Protein AF-A0A660E0W0-F1 (afdb_monomer)

Radius of gyration: 26.37 Å; Cα contacts (8 Å, |Δi|>4): 336; chains: 1; bounding box: 67×47×73 Å

Structure (mmCIF, N/CA/C/O backbone):
data_AF-A0A660E0W0-F1
#
_entry.id   AF-A0A660E0W0-F1
#
loop_
_atom_site.group_PDB
_atom_site.id
_atom_site.type_symbol
_atom_site.label_atom_id
_atom_site.label_alt_id
_atom_site.label_comp_id
_atom_site.label_asym_id
_atom_site.label_entity_id
_atom_site.label_seq_id
_atom_site.pdbx_PDB_ins_code
_atom_site.Cartn_x
_atom_site.Cartn_y
_atom_site.Cartn_z
_atom_site.occupancy
_atom_site.B_iso_or_equiv
_atom_site.auth_seq_id
_atom_site.auth_comp_id
_atom_site.auth_asym_id
_atom_site.auth_atom_id
_atom_site.pdbx_PDB_model_num
ATOM 1 N N . MET A 1 1 ? 13.054 8.373 -37.349 1.00 47.31 1 MET A N 1
ATOM 2 C CA . MET A 1 1 ? 12.464 7.205 -36.655 1.00 47.31 1 MET A CA 1
ATOM 3 C C . MET A 1 1 ? 11.938 7.551 -35.260 1.00 47.31 1 MET A C 1
ATOM 5 O O . MET A 1 1 ? 10.816 7.151 -34.986 1.00 47.31 1 MET A O 1
ATOM 9 N N . SER A 1 2 ? 12.637 8.340 -34.423 1.00 50.94 2 SER A N 1
ATOM 10 C CA . SER A 1 2 ? 12.116 8.746 -33.094 1.00 50.94 2 SER A CA 1
ATOM 11 C C . SER A 1 2 ? 10.832 9.598 -33.148 1.00 50.94 2 SER A C 1
ATOM 13 O O . SER A 1 2 ? 9.966 9.458 -32.293 1.00 50.94 2 SER A O 1
ATOM 15 N N . THR A 1 3 ? 10.629 10.389 -34.206 1.00 50.47 3 THR A N 1
ATOM 16 C CA . THR A 1 3 ? 9.419 11.207 -34.423 1.00 50.47 3 THR A CA 1
ATOM 17 C C . THR A 1 3 ? 8.129 10.399 -34.584 1.00 50.47 3 THR A C 1
ATOM 19 O O . THR A 1 3 ? 7.087 10.816 -34.086 1.00 50.47 3 THR A O 1
ATOM 22 N N . ILE A 1 4 ? 8.181 9.233 -35.234 1.00 55.00 4 ILE A N 1
ATOM 23 C CA . ILE A 1 4 ? 7.002 8.374 -35.446 1.00 55.00 4 ILE A CA 1
ATOM 24 C C . ILE A 1 4 ? 6.563 7.739 -34.120 1.00 55.00 4 ILE A C 1
ATOM 26 O O . ILE A 1 4 ? 5.374 7.603 -33.864 1.00 55.00 4 ILE A O 1
ATOM 30 N N . ILE A 1 5 ? 7.509 7.422 -33.235 1.00 51.12 5 ILE A N 1
ATOM 31 C CA . ILE A 1 5 ? 7.234 6.801 -31.934 1.00 51.12 5 ILE A CA 1
ATOM 32 C C . ILE A 1 5 ? 6.774 7.841 -30.916 1.00 51.12 5 ILE A C 1
ATOM 34 O O . ILE A 1 5 ? 5.815 7.584 -30.198 1.00 51.12 5 ILE A O 1
ATOM 38 N N . SER A 1 6 ? 7.353 9.047 -30.904 1.00 53.25 6 SER A N 1
ATOM 39 C CA . SER A 1 6 ? 6.785 10.162 -30.137 1.00 53.25 6 SER A CA 1
ATOM 40 C C . SER A 1 6 ? 5.345 10.450 -30.565 1.00 53.25 6 SER A C 1
ATOM 42 O O . SER A 1 6 ? 4.505 10.682 -29.706 1.00 53.25 6 SER A O 1
ATOM 44 N N . LEU A 1 7 ? 5.030 10.349 -31.862 1.00 52.88 7 LEU A N 1
ATOM 45 C CA . LEU A 1 7 ? 3.663 10.462 -32.380 1.00 52.88 7 LEU A CA 1
ATOM 46 C C . LEU A 1 7 ? 2.762 9.290 -31.971 1.00 52.88 7 LEU A C 1
ATOM 48 O O . LEU A 1 7 ? 1.602 9.526 -31.654 1.00 52.88 7 LEU A O 1
ATOM 52 N N . VAL A 1 8 ? 3.265 8.053 -31.925 1.00 59.41 8 VAL A N 1
ATOM 53 C CA . VAL A 1 8 ? 2.498 6.878 -31.469 1.00 59.41 8 VAL A CA 1
ATOM 54 C C . VAL A 1 8 ? 2.259 6.922 -29.958 1.00 59.41 8 VAL A C 1
ATOM 56 O O . VAL A 1 8 ? 1.122 6.771 -29.525 1.00 59.41 8 VAL A O 1
ATOM 59 N N . CYS A 1 9 ? 3.276 7.217 -29.146 1.00 56.44 9 CYS A N 1
ATOM 60 C CA . CYS A 1 9 ? 3.131 7.423 -27.704 1.00 56.44 9 CYS A CA 1
ATOM 61 C C . CYS A 1 9 ? 2.221 8.619 -27.394 1.00 56.44 9 CYS A C 1
ATOM 63 O O . CYS A 1 9 ? 1.421 8.546 -26.468 1.00 56.44 9 CYS A O 1
ATOM 65 N N . PHE A 1 10 ? 2.275 9.691 -28.190 1.00 61.25 10 PHE A N 1
ATOM 66 C CA . PHE A 1 10 ? 1.370 10.835 -28.070 1.00 61.25 10 PHE A CA 1
ATOM 67 C C . PHE A 1 10 ? -0.064 10.491 -28.495 1.00 61.25 10 PHE A C 1
ATOM 69 O O . PHE A 1 10 ? -1.008 10.840 -27.793 1.00 61.25 10 PHE A O 1
ATOM 76 N N . ALA A 1 11 ? -0.253 9.745 -29.585 1.00 58.91 11 ALA A N 1
ATOM 77 C CA . ALA A 1 11 ? -1.562 9.261 -30.019 1.00 58.91 11 ALA A CA 1
ATOM 78 C C . ALA A 1 11 ? -2.177 8.280 -29.008 1.00 58.91 11 ALA A C 1
ATOM 80 O O . ALA A 1 11 ? -3.386 8.291 -28.798 1.00 58.91 11 ALA A O 1
ATOM 81 N N . LEU A 1 12 ? -1.356 7.476 -28.333 1.00 58.69 12 LEU A N 1
ATOM 82 C CA . LEU A 1 12 ? -1.780 6.562 -27.273 1.00 58.69 12 LEU A CA 1
ATOM 83 C C . LEU A 1 12 ? -2.014 7.269 -25.944 1.00 58.69 12 LEU A C 1
ATOM 85 O O . LEU A 1 12 ? -2.954 6.916 -25.242 1.00 58.69 12 LEU A O 1
ATOM 89 N N . PHE A 1 13 ? -1.237 8.302 -25.625 1.00 64.38 13 PHE A N 1
ATOM 90 C CA . PHE A 1 13 ? -1.541 9.221 -24.536 1.00 64.38 13 PHE A CA 1
ATOM 91 C C . PHE A 1 13 ? -2.892 9.902 -24.782 1.00 64.38 13 PHE A C 1
ATOM 93 O O . PHE A 1 13 ? -3.733 9.915 -23.891 1.00 64.38 13 PHE A O 1
ATOM 100 N N . ILE A 1 14 ? -3.161 10.363 -26.009 1.00 62.78 14 ILE A N 1
ATOM 101 C CA . ILE A 1 14 ? -4.472 10.882 -26.425 1.00 62.78 14 ILE A CA 1
ATOM 102 C C . ILE A 1 14 ? -5.545 9.791 -26.379 1.00 62.78 14 ILE A C 1
ATOM 104 O O . ILE A 1 14 ? -6.664 10.080 -25.977 1.00 62.78 14 ILE A O 1
ATOM 108 N N . GLY A 1 15 ? -5.237 8.547 -26.746 1.00 61.06 15 GLY A N 1
ATOM 109 C CA . GLY A 1 15 ? -6.169 7.419 -26.677 1.00 61.06 15 GLY A CA 1
ATOM 110 C C . GLY A 1 15 ? -6.532 7.048 -25.240 1.00 61.06 15 GLY A C 1
ATOM 111 O O . GLY A 1 15 ? -7.702 6.838 -24.928 1.00 61.06 15 GLY A O 1
ATOM 112 N N . LEU A 1 16 ? -5.556 7.055 -24.334 1.00 61.59 16 LEU A N 1
ATOM 113 C CA . LEU A 1 16 ? -5.748 6.817 -22.909 1.00 61.59 16 LEU A CA 1
ATOM 114 C C . LEU A 1 16 ? -6.482 7.965 -22.236 1.00 61.59 16 LEU A C 1
ATOM 116 O O . LEU A 1 16 ? -7.466 7.740 -21.532 1.00 61.59 16 LEU A O 1
ATOM 120 N N . PHE A 1 17 ? -6.069 9.195 -22.519 1.00 62.53 17 PHE A N 1
ATOM 121 C CA . PHE A 1 17 ? -6.757 10.401 -22.087 1.00 62.53 17 PHE A CA 1
ATOM 122 C C . PHE A 1 17 ? -8.189 10.442 -22.637 1.00 62.53 17 PHE A C 1
ATOM 124 O O . PHE A 1 17 ? -9.134 10.687 -21.897 1.00 62.53 17 PHE A O 1
ATOM 131 N N . GLY A 1 18 ? -8.373 10.089 -23.907 1.00 60.19 18 GLY A N 1
ATOM 132 C CA . GLY A 1 18 ? -9.658 9.956 -24.584 1.00 60.19 18 GLY A CA 1
ATOM 133 C C . GLY A 1 18 ? -10.532 8.864 -23.975 1.00 60.19 18 GLY A C 1
ATOM 134 O O . GLY A 1 18 ? -11.728 9.074 -23.816 1.00 60.19 18 GLY A O 1
ATOM 135 N N . SER A 1 19 ? -9.952 7.741 -23.545 1.00 59.31 19 SER A N 1
ATOM 136 C CA . SER A 1 19 ? -10.671 6.680 -22.832 1.00 59.31 19 SER A CA 1
ATOM 137 C C . SER A 1 19 ? -11.113 7.125 -21.433 1.00 59.31 19 SER A C 1
ATOM 139 O O . SER A 1 19 ? -12.253 6.887 -21.046 1.00 59.31 19 SER A O 1
ATOM 141 N N . GLN A 1 20 ? -10.268 7.861 -20.702 1.00 62.16 20 GLN A N 1
ATOM 142 C CA . GLN A 1 20 ? -10.607 8.453 -19.402 1.00 62.16 20 GLN A CA 1
ATOM 143 C C . GLN A 1 20 ? -11.700 9.527 -19.551 1.00 62.16 20 GLN A C 1
ATOM 145 O O . GLN A 1 20 ? -12.639 9.575 -18.757 1.00 62.16 20 GLN A O 1
ATOM 150 N N . LEU A 1 21 ? -11.640 10.339 -20.611 1.00 59.12 21 LEU A N 1
ATOM 151 C CA . LEU A 1 21 ? -12.681 11.309 -20.965 1.00 59.12 21 LEU A CA 1
ATOM 152 C C . LEU A 1 21 ? -13.986 10.635 -21.402 1.00 59.12 21 LEU A C 1
ATOM 154 O O . LEU A 1 21 ? -15.065 11.075 -21.015 1.00 59.12 21 LEU A O 1
ATOM 158 N N . PHE A 1 22 ? -13.905 9.539 -22.152 1.00 62.12 22 PHE A N 1
ATOM 159 C CA . PHE A 1 22 ? -15.058 8.726 -22.525 1.00 62.12 22 PHE A CA 1
ATOM 160 C C . PHE A 1 22 ? -15.723 8.088 -21.296 1.00 62.12 22 PHE A C 1
ATOM 162 O O . PHE A 1 22 ? -16.948 8.009 -21.222 1.00 62.12 22 PHE A O 1
ATOM 169 N N . LEU A 1 23 ? -14.941 7.692 -20.288 1.00 59.94 23 LEU A N 1
ATOM 170 C CA . LEU A 1 23 ? -15.446 7.162 -19.017 1.00 59.94 23 LEU A CA 1
ATOM 171 C C . LEU A 1 23 ? -16.152 8.219 -18.169 1.00 59.94 23 LEU A C 1
ATOM 173 O O . LEU A 1 23 ? -17.233 7.950 -17.642 1.00 59.94 23 LEU A O 1
ATOM 177 N N . LEU A 1 24 ? -15.581 9.425 -18.097 1.00 60.06 24 LEU A N 1
ATOM 178 C CA . LEU A 1 24 ? -16.242 10.613 -17.544 1.00 60.06 24 LEU A CA 1
ATOM 179 C C . LEU A 1 24 ? -17.585 10.8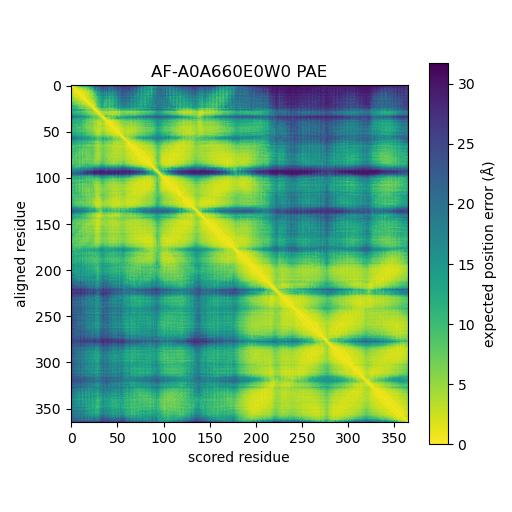95 -18.227 1.00 60.06 24 LEU A C 1
ATOM 181 O O . LEU A 1 24 ? -18.461 11.490 -17.612 1.00 60.06 24 LEU A O 1
ATOM 185 N N . TRP A 1 25 ? -17.753 10.456 -19.473 1.00 61.16 25 TRP A N 1
ATOM 186 C CA . TRP A 1 25 ? -18.949 10.703 -20.265 1.00 61.16 25 TRP A CA 1
ATOM 187 C C . TRP A 1 25 ? -20.004 9.595 -20.146 1.00 61.16 25 TRP A C 1
ATOM 189 O O . TRP A 1 25 ? -21.193 9.887 -20.051 1.00 61.16 25 TRP A O 1
ATOM 199 N N . ARG A 1 26 ? -19.592 8.320 -20.116 1.00 68.50 26 ARG A N 1
ATOM 200 C CA . ARG A 1 26 ? -20.512 7.167 -20.115 1.00 68.50 26 ARG A CA 1
ATOM 201 C C . ARG A 1 26 ? -20.962 6.733 -18.717 1.00 68.50 26 ARG A C 1
ATOM 203 O O . ARG A 1 26 ? -22.082 6.249 -18.569 1.00 68.50 26 ARG A O 1
ATOM 210 N N . HIS A 1 27 ? -20.116 6.907 -17.698 1.00 69.12 27 HIS A N 1
ATOM 211 C CA . HIS A 1 27 ? -20.429 6.555 -16.304 1.00 69.12 27 HIS A CA 1
ATOM 212 C C . HIS A 1 27 ? -20.029 7.656 -15.310 1.00 69.12 27 HIS A C 1
ATOM 214 O O . HIS A 1 27 ? -19.235 7.413 -14.408 1.00 69.12 27 HIS A O 1
ATOM 220 N N . PRO A 1 28 ? -20.556 8.875 -15.443 1.00 74.62 28 PRO A N 1
ATOM 221 C CA . PRO A 1 28 ? -20.152 9.988 -14.600 1.00 74.62 28 PRO A CA 1
ATOM 222 C C . PRO A 1 28 ? -20.628 9.837 -13.159 1.00 74.62 28 PRO A C 1
ATOM 224 O O . PRO A 1 28 ? -21.786 9.516 -12.905 1.00 74.62 28 PRO A O 1
ATOM 227 N N . TYR A 1 29 ? -19.758 10.177 -12.208 1.00 81.38 29 TYR A N 1
ATOM 228 C CA . TYR A 1 29 ? -20.154 10.313 -10.803 1.00 81.38 29 TYR A CA 1
ATOM 229 C C . TYR A 1 29 ? -20.749 11.693 -10.466 1.00 81.38 29 TYR A C 1
ATOM 231 O O . TYR A 1 29 ? -21.416 11.835 -9.443 1.00 81.38 29 TYR A O 1
ATOM 239 N N . LEU A 1 30 ? -20.537 12.693 -11.333 1.00 84.00 30 LEU A N 1
ATOM 240 C CA . LEU A 1 30 ? -21.195 14.004 -11.309 1.00 84.00 30 LEU A CA 1
ATOM 241 C C . LEU A 1 30 ? -21.769 14.272 -12.694 1.00 84.00 30 LEU A C 1
ATOM 243 O O . LEU A 1 30 ? -20.989 14.362 -13.639 1.00 84.00 30 LEU A O 1
ATOM 247 N N . ALA A 1 31 ? -23.087 14.420 -12.807 1.00 82.69 31 ALA A N 1
ATOM 248 C CA . ALA A 1 31 ? -23.780 14.665 -14.068 1.00 82.69 31 ALA A CA 1
ATOM 249 C C . ALA A 1 31 ? -24.427 16.060 -14.114 1.00 82.69 31 ALA A C 1
ATOM 251 O O . ALA A 1 31 ? -24.958 16.513 -13.097 1.00 82.69 31 ALA A O 1
ATOM 252 N N . PRO A 1 32 ? -24.416 16.763 -15.262 1.00 82.19 32 PRO A N 1
ATOM 253 C CA . PRO A 1 32 ? -25.216 17.968 -15.444 1.00 82.19 32 PRO A CA 1
ATOM 254 C C . PRO A 1 32 ? -26.702 17.641 -15.289 1.00 82.19 32 PRO A C 1
ATOM 256 O O . PRO A 1 32 ? -27.150 16.581 -15.715 1.00 82.19 32 PRO A O 1
ATOM 259 N N . LYS A 1 33 ? -27.485 18.581 -14.751 1.00 80.81 33 LYS A N 1
ATOM 260 C CA . LYS A 1 33 ? -28.953 18.442 -14.665 1.00 80.81 33 LYS A CA 1
ATOM 261 C C . LYS A 1 33 ? -29.677 18.602 -16.011 1.00 80.81 33 LYS A C 1
ATOM 263 O O . LYS A 1 33 ? -30.887 18.422 -16.067 1.00 80.81 33 LYS A O 1
ATOM 268 N N . ASN A 1 34 ? -28.962 18.958 -17.078 1.00 76.75 34 ASN A N 1
ATOM 269 C CA . ASN A 1 34 ? -29.543 19.160 -18.405 1.00 76.75 34 ASN A CA 1
ATOM 270 C C . ASN A 1 34 ? -29.972 17.815 -19.016 1.00 76.75 34 ASN A C 1
ATOM 272 O O . ASN A 1 34 ? -29.192 16.868 -19.006 1.00 76.75 34 ASN A O 1
ATOM 276 N N . GLU A 1 35 ? -31.163 17.753 -19.623 1.00 62.50 35 GLU A N 1
ATOM 277 C CA . GLU A 1 35 ? -31.696 16.530 -20.259 1.00 62.50 35 GLU A CA 1
ATOM 278 C C . GLU A 1 35 ? -30.845 16.028 -21.442 1.00 62.50 35 GLU A C 1
ATOM 280 O O . GLU A 1 35 ? -30.827 14.834 -21.737 1.00 62.50 35 GLU A O 1
ATOM 285 N N . LYS A 1 36 ? -30.108 16.924 -22.116 1.00 75.19 36 LYS A N 1
ATOM 286 C CA . LYS A 1 36 ? -29.147 16.598 -23.186 1.00 75.19 36 LYS A CA 1
ATOM 287 C C . LYS A 1 36 ? -27.834 17.356 -22.971 1.00 75.19 36 LYS A C 1
ATOM 289 O O . LYS A 1 36 ? -27.648 18.430 -23.541 1.00 75.19 36 LYS A O 1
ATOM 294 N N . PRO A 1 37 ? -26.930 16.840 -22.127 1.00 73.56 37 PRO A N 1
ATOM 295 C CA . PRO A 1 37 ? -25.708 17.549 -21.784 1.00 73.56 37 PRO A CA 1
ATOM 296 C C . PRO A 1 37 ? -24.685 17.496 -22.927 1.00 73.56 37 PRO A C 1
ATOM 298 O O . PRO A 1 37 ? -24.309 16.420 -23.397 1.00 73.56 37 PRO A O 1
ATOM 301 N N . SER A 1 38 ? -24.198 18.662 -23.351 1.00 78.56 38 SER A N 1
ATOM 302 C CA . SER A 1 38 ? -23.098 18.780 -24.312 1.00 78.56 38 SER A CA 1
ATOM 303 C C . SER A 1 38 ? -21.746 18.483 -23.647 1.00 78.56 38 SER A C 1
ATOM 305 O O . SER A 1 38 ? -21.608 18.588 -22.428 1.00 78.56 38 SER A O 1
ATOM 307 N N . LEU A 1 39 ? -20.704 18.157 -24.426 1.00 72.00 39 LEU A N 1
ATOM 308 C CA . LEU A 1 39 ? -19.337 17.967 -23.899 1.00 72.00 39 LEU A CA 1
ATOM 309 C C . LEU A 1 39 ? -18.862 19.167 -23.064 1.00 72.00 39 LEU A C 1
ATOM 311 O O . LEU A 1 39 ? -18.216 18.992 -22.034 1.00 72.00 39 LEU A O 1
ATOM 315 N N . LYS A 1 40 ? -19.220 20.386 -23.476 1.00 78.94 40 LYS A N 1
ATOM 316 C CA . LYS A 1 40 ? -18.892 21.610 -22.742 1.00 78.94 40 LYS A CA 1
ATOM 317 C C . LYS A 1 40 ? -19.536 21.627 -21.355 1.00 78.94 40 LYS A C 1
ATOM 319 O O . LYS A 1 40 ? -18.862 21.996 -20.398 1.00 78.94 40 LYS A O 1
ATOM 324 N N . ASP A 1 41 ? -20.783 21.175 -21.236 1.00 77.88 41 ASP A N 1
ATOM 325 C CA . ASP A 1 41 ? -21.499 21.118 -19.957 1.00 77.88 41 ASP A CA 1
ATOM 326 C C . ASP A 1 41 ? -20.839 20.125 -18.996 1.00 77.88 41 ASP A C 1
ATOM 328 O O . ASP A 1 41 ? -20.679 20.421 -17.816 1.00 77.88 41 ASP A O 1
ATOM 332 N N . TRP A 1 42 ? -20.370 18.981 -19.504 1.00 75.19 42 TRP A N 1
ATOM 333 C CA . TRP A 1 42 ? -19.606 18.003 -18.721 1.00 75.19 42 TRP A CA 1
ATOM 334 C C . TRP A 1 42 ? -18.313 18.592 -18.160 1.00 75.19 42 TRP A C 1
ATOM 336 O O . TRP A 1 42 ? -18.053 18.508 -16.958 1.00 75.19 42 TRP A O 1
ATOM 346 N N . TRP A 1 43 ? -17.521 19.236 -19.019 1.00 75.50 43 TRP A N 1
ATOM 347 C CA . TRP A 1 43 ? -16.285 19.902 -18.612 1.00 75.50 43 TRP A CA 1
ATOM 348 C C . TRP A 1 43 ? -16.540 21.025 -17.612 1.00 75.50 43 TRP A C 1
ATOM 350 O O . TRP A 1 43 ? -15.831 21.137 -16.612 1.00 75.50 43 TRP A O 1
ATOM 360 N N . GLN A 1 44 ? -17.568 21.837 -17.854 1.00 82.00 44 GLN A N 1
ATOM 361 C CA . GLN A 1 44 ? -17.945 22.913 -16.953 1.00 82.00 44 GLN A CA 1
ATOM 362 C C . GLN A 1 44 ? -18.397 22.365 -15.605 1.00 82.00 44 GLN A C 1
ATOM 364 O O . GLN A 1 44 ? -17.912 22.856 -14.594 1.00 82.00 44 GLN A O 1
ATOM 369 N N . VAL A 1 45 ? -19.250 21.344 -15.549 1.00 83.19 45 VAL A N 1
ATOM 370 C CA . VAL A 1 45 ? -19.694 20.750 -14.279 1.00 83.19 45 VAL A CA 1
ATOM 371 C C . VAL A 1 45 ? -18.509 20.228 -13.475 1.00 83.19 45 VAL A C 1
ATOM 373 O O . VAL A 1 45 ? -18.372 20.576 -12.305 1.00 83.19 45 VAL A O 1
ATOM 376 N N . GLN A 1 46 ? -17.604 19.475 -14.103 1.00 79.44 46 GLN A N 1
ATOM 377 C CA . GLN A 1 46 ? -16.408 18.957 -13.435 1.00 79.44 46 GLN A CA 1
ATOM 378 C C . GLN A 1 46 ? -15.489 20.085 -12.950 1.00 79.44 46 GLN A C 1
ATOM 380 O O . GLN A 1 46 ? -14.979 20.045 -11.831 1.00 79.44 46 GLN A O 1
ATOM 385 N N . HIS A 1 47 ? -15.305 21.127 -13.762 1.00 82.44 47 HIS A N 1
ATOM 386 C CA . HIS A 1 47 ? -14.484 22.278 -13.406 1.00 82.44 47 HIS A CA 1
ATOM 387 C C . HIS A 1 47 ? -15.088 23.107 -12.266 1.00 82.44 47 HIS A C 1
ATOM 389 O O . HIS A 1 47 ? -14.375 23.442 -11.323 1.00 82.44 47 HIS A O 1
ATOM 395 N N . HIS A 1 48 ? -16.389 23.402 -12.317 1.00 83.62 48 HIS A N 1
ATOM 396 C CA . HIS A 1 48 ? -17.096 24.156 -11.281 1.00 83.62 48 HIS A CA 1
ATOM 397 C C . HIS A 1 48 ? -17.163 23.370 -9.973 1.00 83.62 48 HIS A C 1
ATOM 399 O O . HIS A 1 48 ? -16.866 23.928 -8.921 1.00 83.62 48 HIS A O 1
ATOM 405 N N . ALA A 1 49 ? -17.483 22.073 -10.031 1.00 82.12 49 ALA A N 1
ATOM 406 C CA . ALA A 1 49 ? -17.472 21.201 -8.862 1.00 82.12 49 ALA A CA 1
ATOM 407 C C . ALA A 1 49 ? -16.065 21.127 -8.253 1.00 82.12 49 ALA A C 1
ATOM 409 O O . ALA A 1 49 ? -15.886 21.260 -7.047 1.00 82.12 49 ALA A O 1
ATOM 410 N N . ARG A 1 50 ? -15.023 20.997 -9.076 1.00 82.81 50 ARG A N 1
ATOM 411 C CA . ARG A 1 50 ? -13.646 21.041 -8.582 1.00 82.81 50 ARG A CA 1
ATOM 412 C C . ARG A 1 50 ? -13.308 22.384 -7.938 1.00 82.81 50 ARG A C 1
ATOM 414 O O . ARG A 1 50 ? -12.768 22.394 -6.839 1.00 82.81 50 ARG A O 1
ATOM 421 N N . LEU A 1 51 ? -13.602 23.498 -8.606 1.00 83.06 51 LEU A N 1
ATOM 422 C CA . LEU A 1 51 ? -13.310 24.830 -8.082 1.00 83.06 51 LEU A CA 1
ATOM 423 C C . LEU A 1 51 ? -13.997 25.041 -6.738 1.00 83.06 51 LEU A C 1
ATOM 425 O O . LEU A 1 51 ? -13.301 25.354 -5.782 1.00 83.06 51 LEU A O 1
ATOM 429 N N . ALA A 1 52 ? -15.301 24.767 -6.650 1.00 82.62 52 ALA A N 1
ATOM 430 C CA . ALA A 1 52 ? -16.073 24.879 -5.416 1.00 82.62 52 ALA A CA 1
ATOM 431 C C . ALA A 1 52 ? -15.470 24.043 -4.272 1.00 82.62 52 ALA A C 1
ATOM 433 O O . ALA A 1 52 ? -15.279 24.557 -3.176 1.00 82.62 52 ALA A O 1
ATOM 434 N N . LEU A 1 53 ? -15.076 22.796 -4.551 1.00 81.00 53 LEU A N 1
ATOM 435 C CA . LEU A 1 53 ? -14.379 21.921 -3.601 1.00 81.00 53 LEU A CA 1
ATOM 436 C C . LEU A 1 53 ? -13.040 22.492 -3.114 1.00 81.00 53 LEU A C 1
ATOM 438 O O . LEU A 1 53 ? -12.687 22.373 -1.945 1.00 81.00 53 LEU A O 1
ATOM 442 N N . THR A 1 54 ? -12.249 23.049 -4.033 1.00 78.12 54 THR A N 1
ATOM 443 C CA . THR A 1 54 ? -10.879 23.504 -3.742 1.00 78.12 54 THR A CA 1
ATOM 444 C C . THR A 1 54 ? -10.810 24.898 -3.116 1.00 78.12 54 THR A C 1
ATOM 446 O O . THR A 1 54 ? -9.813 25.214 -2.463 1.00 78.12 54 THR A O 1
ATOM 449 N N . THR A 1 55 ? -11.843 25.725 -3.298 1.00 77.81 55 THR A N 1
ATOM 450 C CA . THR A 1 55 ? -11.938 27.081 -2.731 1.00 77.81 55 THR A CA 1
ATOM 451 C C . THR A 1 55 ? -12.722 27.134 -1.424 1.00 77.81 55 THR A C 1
ATOM 453 O O . THR A 1 55 ? -12.574 28.102 -0.673 1.00 77.81 55 THR A O 1
ATOM 456 N N . ASP A 1 56 ? -13.507 26.102 -1.111 1.00 76.38 56 ASP A N 1
ATOM 457 C CA . ASP A 1 56 ? -14.205 25.996 0.163 1.00 76.38 56 ASP A CA 1
ATOM 458 C C . ASP A 1 56 ? -13.211 25.895 1.338 1.00 76.38 56 ASP A C 1
ATOM 460 O O . ASP A 1 56 ? -12.347 25.015 1.419 1.00 76.38 56 ASP A O 1
ATOM 464 N N . LYS A 1 57 ? -13.346 26.830 2.287 1.00 67.25 57 LYS A N 1
ATOM 465 C CA . LYS A 1 57 ? -12.522 26.899 3.500 1.00 67.25 57 LYS A CA 1
ATOM 466 C C . LYS A 1 57 ? -12.757 25.702 4.422 1.00 67.25 57 LYS A C 1
ATOM 468 O O . LYS A 1 57 ? -11.820 25.310 5.117 1.00 67.25 57 LYS A O 1
ATOM 473 N N . GLN A 1 58 ? -13.957 25.116 4.419 1.00 66.75 58 GLN A N 1
ATOM 474 C CA . GLN A 1 58 ? -14.279 23.923 5.211 1.00 66.75 58 GLN A CA 1
ATOM 475 C C . GLN A 1 58 ? -13.606 22.667 4.632 1.00 66.75 58 GLN A C 1
ATOM 477 O O . GLN A 1 58 ? -13.212 21.768 5.373 1.00 66.75 58 GLN A O 1
ATOM 482 N N . ALA A 1 59 ? -13.353 22.655 3.322 1.00 66.81 59 ALA A N 1
ATOM 483 C CA . ALA A 1 59 ? -12.742 21.557 2.581 1.00 66.81 59 ALA A CA 1
ATOM 484 C C . ALA A 1 59 ? -11.246 21.753 2.260 1.00 66.81 59 ALA A C 1
ATOM 486 O O . ALA A 1 59 ? -10.704 21.070 1.391 1.00 66.81 59 ALA A O 1
ATOM 487 N N . ARG A 1 60 ? -10.520 22.629 2.972 1.00 72.12 60 ARG A N 1
ATOM 488 C CA . ARG A 1 60 ? -9.111 22.974 2.666 1.00 72.12 60 ARG A CA 1
ATOM 489 C C . ARG A 1 60 ? -8.175 21.760 2.513 1.00 72.12 60 ARG A C 1
ATOM 491 O O . ARG A 1 60 ? -7.257 21.791 1.694 1.00 72.12 60 ARG A O 1
ATOM 498 N N . ARG A 1 61 ? -8.423 20.668 3.251 1.00 75.25 61 ARG A N 1
ATOM 499 C CA . ARG A 1 61 ? -7.689 19.391 3.122 1.00 75.25 61 ARG A CA 1
ATOM 500 C C . ARG A 1 61 ? -7.838 18.761 1.728 1.00 75.25 61 ARG A C 1
ATOM 502 O O . ARG A 1 61 ? -6.882 18.176 1.224 1.00 75.25 61 ARG A O 1
ATOM 509 N N . LEU A 1 62 ? -9.008 18.890 1.103 1.00 77.62 62 LEU A N 1
ATOM 510 C CA . LEU A 1 62 ? -9.302 18.343 -0.224 1.00 77.62 62 LEU A CA 1
ATOM 511 C C . LEU A 1 62 ? -8.525 19.062 -1.326 1.00 77.62 62 LEU A C 1
ATOM 513 O O . LEU A 1 62 ? -8.097 18.408 -2.272 1.00 77.62 62 LEU A O 1
ATOM 517 N N . ASN A 1 63 ? -8.256 20.363 -1.178 1.00 80.06 63 ASN A N 1
ATOM 518 C CA . ASN A 1 63 ? -7.377 21.086 -2.100 1.00 80.06 63 ASN A CA 1
ATOM 519 C C . ASN A 1 63 ? -5.941 20.530 -2.065 1.00 80.06 63 ASN A C 1
ATOM 521 O O . ASN A 1 63 ? -5.365 20.230 -3.105 1.00 80.06 63 ASN A O 1
ATOM 525 N N . GLY A 1 64 ? -5.392 20.291 -0.868 1.00 76.50 64 GLY A N 1
ATOM 526 C CA . GLY A 1 64 ? -4.073 19.662 -0.728 1.00 76.50 64 GLY A CA 1
ATOM 527 C C . GLY A 1 64 ? -4.003 18.280 -1.390 1.00 76.50 64 GLY A C 1
ATOM 528 O O . GLY A 1 64 ? -3.059 17.992 -2.121 1.00 76.50 64 GLY A O 1
ATOM 529 N N . LEU A 1 65 ? -5.035 17.450 -1.201 1.00 80.38 65 LEU A N 1
ATOM 530 C CA . LEU A 1 65 ? -5.135 16.136 -1.850 1.00 80.38 65 LEU A CA 1
ATOM 531 C C . LEU A 1 65 ? -5.290 16.240 -3.371 1.00 80.38 65 LEU A C 1
ATOM 533 O O . LEU A 1 65 ? -4.705 15.435 -4.094 1.00 80.38 65 LEU A O 1
ATOM 537 N N . PHE A 1 66 ? -6.040 17.228 -3.865 1.00 81.88 66 PHE A N 1
ATOM 538 C CA . PHE A 1 66 ? -6.164 17.491 -5.295 1.00 81.88 66 PHE A CA 1
ATOM 539 C C . PHE A 1 66 ? -4.809 17.821 -5.911 1.00 81.88 66 PHE A C 1
ATOM 541 O O . PHE A 1 66 ? -4.388 17.150 -6.852 1.00 81.88 66 PHE A O 1
ATOM 548 N N . VAL A 1 67 ? -4.115 18.817 -5.355 1.00 82.50 67 VAL A N 1
ATOM 549 C CA . VAL A 1 67 ? -2.804 19.260 -5.841 1.00 82.50 67 VAL A CA 1
ATOM 550 C C . VAL A 1 67 ? -1.818 18.100 -5.809 1.00 82.50 67 VAL A C 1
ATOM 552 O O . VAL A 1 67 ? -1.200 17.816 -6.825 1.00 82.50 67 VAL A O 1
ATOM 555 N N . LEU A 1 68 ? -1.748 17.357 -4.700 1.00 81.62 68 LEU A N 1
ATOM 556 C CA . LEU A 1 68 ? -0.898 16.172 -4.590 1.00 81.62 68 LEU A CA 1
ATOM 557 C C . LEU A 1 68 ? -1.214 15.133 -5.678 1.00 81.62 68 LEU A C 1
ATOM 559 O O . LEU A 1 68 ? -0.304 14.608 -6.315 1.00 81.62 68 LEU A O 1
ATOM 563 N N . SER A 1 69 ? -2.498 14.871 -5.930 1.00 82.94 69 SER A N 1
ATOM 564 C CA . SER A 1 69 ? -2.919 13.910 -6.950 1.00 82.94 69 SER A CA 1
ATOM 565 C C . SER A 1 69 ? -2.569 14.347 -8.378 1.00 82.94 69 SER A C 1
ATOM 567 O O . SER A 1 69 ? -2.193 13.513 -9.198 1.00 82.94 69 SER A O 1
ATOM 569 N N . GLN A 1 70 ? -2.645 15.650 -8.671 1.00 82.88 70 GLN A N 1
ATOM 570 C CA . GLN A 1 70 ? -2.258 16.220 -9.964 1.00 82.88 70 GLN A CA 1
ATOM 571 C C . GLN A 1 70 ? -0.744 16.238 -10.145 1.00 82.88 70 GLN A C 1
ATOM 573 O O . GLN A 1 70 ? -0.254 15.865 -11.205 1.00 82.88 70 GLN A O 1
ATOM 578 N N . THR A 1 71 ? -0.000 16.635 -9.112 1.00 81.94 71 THR A N 1
ATOM 579 C CA . THR A 1 71 ? 1.463 16.601 -9.125 1.00 81.94 71 THR A CA 1
ATOM 580 C C . THR A 1 71 ? 1.955 15.178 -9.351 1.00 81.94 71 THR A C 1
ATOM 582 O O . THR A 1 71 ? 2.813 14.972 -10.200 1.00 81.94 71 THR A O 1
ATOM 585 N N . GLY A 1 72 ? 1.365 14.189 -8.667 1.00 80.75 72 GLY A N 1
ATOM 586 C CA . GLY A 1 72 ? 1.654 12.773 -8.899 1.00 80.75 72 GLY A CA 1
ATOM 587 C C . GLY A 1 72 ? 1.443 12.374 -10.360 1.00 80.75 72 GLY A C 1
ATOM 588 O O . GLY A 1 72 ? 2.359 11.846 -10.978 1.00 80.75 72 GLY A O 1
ATOM 589 N N . LEU A 1 73 ? 0.292 12.720 -10.946 1.00 80.62 73 LEU A N 1
ATOM 590 C CA . LEU A 1 73 ? -0.002 12.437 -12.353 1.00 80.62 73 LEU A CA 1
ATOM 591 C C . LEU A 1 73 ? 1.035 13.056 -13.310 1.00 80.62 73 LEU A C 1
ATOM 593 O O . LEU A 1 73 ? 1.575 12.360 -14.164 1.00 80.62 73 LEU A O 1
ATOM 597 N N . TRP A 1 74 ? 1.347 14.347 -13.160 1.00 79.69 74 TRP A N 1
ATOM 598 C CA . TRP A 1 74 ? 2.303 15.041 -14.034 1.00 79.69 74 TRP A CA 1
ATOM 599 C C . TRP A 1 74 ? 3.738 14.538 -13.879 1.00 79.69 74 TRP A C 1
ATOM 601 O O . TRP A 1 74 ? 4.453 14.409 -14.876 1.00 79.69 74 TRP A O 1
ATOM 611 N N . LEU A 1 75 ? 4.155 14.212 -12.654 1.00 81.12 75 LEU A N 1
ATOM 612 C CA . LEU A 1 75 ? 5.439 13.559 -12.412 1.00 81.12 75 LEU A CA 1
ATOM 613 C C . LEU A 1 75 ? 5.472 12.168 -13.053 1.00 81.12 75 LEU A C 1
ATOM 615 O O . LEU A 1 75 ? 6.473 11.822 -13.673 1.00 81.12 75 LEU A O 1
ATOM 619 N N . GLY A 1 76 ? 4.369 11.415 -12.981 1.00 82.38 76 GLY A N 1
ATOM 620 C CA . GLY A 1 76 ? 4.222 10.124 -13.651 1.00 82.38 76 GLY A CA 1
ATOM 621 C C . GLY A 1 76 ? 4.411 10.232 -15.164 1.00 82.38 76 GLY A C 1
ATOM 622 O O . GLY A 1 76 ? 5.271 9.558 -15.727 1.00 82.38 76 GLY A O 1
ATOM 623 N N . ILE A 1 77 ? 3.698 11.161 -15.810 1.00 81.38 77 ILE A N 1
ATOM 624 C CA . ILE A 1 77 ? 3.835 11.450 -17.249 1.00 81.38 77 ILE A CA 1
ATOM 625 C C . ILE A 1 77 ? 5.280 11.819 -17.602 1.00 81.38 77 ILE A C 1
ATOM 627 O O . ILE A 1 77 ? 5.846 11.280 -18.550 1.00 81.38 77 ILE A O 1
ATOM 631 N N . THR A 1 78 ? 5.893 12.719 -16.833 1.00 78.19 78 THR A N 1
ATOM 632 C CA . THR A 1 78 ? 7.273 13.168 -17.074 1.00 78.19 78 THR A CA 1
ATOM 633 C C . THR A 1 78 ? 8.265 12.009 -16.957 1.00 78.19 78 THR A C 1
ATOM 635 O O . THR A 1 78 ? 9.162 11.873 -17.788 1.00 78.19 78 THR A O 1
ATOM 638 N N . SER A 1 79 ? 8.076 11.140 -15.962 1.00 84.12 79 SER A N 1
ATOM 639 C CA . SER A 1 79 ? 8.909 9.958 -15.733 1.00 84.12 79 SER A CA 1
ATOM 640 C C . SER A 1 79 ? 8.788 8.940 -16.871 1.00 84.12 79 SER A C 1
ATOM 642 O O . SER A 1 79 ? 9.803 8.441 -17.356 1.00 84.12 79 SER A O 1
ATOM 644 N N . LEU A 1 80 ? 7.570 8.717 -17.380 1.00 83.00 80 LEU A N 1
ATOM 645 C CA . LEU A 1 80 ? 7.329 7.881 -18.557 1.00 83.00 80 LEU A CA 1
ATOM 646 C C . LEU A 1 80 ? 8.003 8.459 -19.805 1.00 83.00 80 LEU A C 1
ATOM 648 O O . LEU A 1 80 ? 8.714 7.739 -20.499 1.00 83.00 80 LEU A O 1
ATOM 652 N N . ILE A 1 81 ? 7.843 9.757 -20.079 1.00 82.00 81 ILE A N 1
ATOM 653 C CA . ILE A 1 81 ? 8.488 10.406 -21.233 1.00 82.00 81 ILE A CA 1
ATOM 654 C C . ILE A 1 81 ? 10.009 10.243 -21.159 1.00 82.00 81 ILE A C 1
ATOM 656 O O . ILE A 1 81 ? 10.630 9.859 -22.149 1.00 82.00 81 ILE A O 1
ATOM 660 N N . LEU A 1 82 ? 10.603 10.489 -19.988 1.00 81.44 82 LEU A N 1
ATOM 661 C CA . LEU A 1 82 ? 12.040 10.330 -19.780 1.00 81.44 82 LEU A CA 1
ATOM 662 C C . LEU A 1 82 ? 12.483 8.869 -19.956 1.00 81.44 82 LEU A C 1
ATOM 664 O O . LEU A 1 82 ? 13.503 8.615 -20.590 1.00 81.44 82 LEU A O 1
ATOM 668 N N . SER A 1 83 ? 11.706 7.909 -19.449 1.00 84.06 83 SER A N 1
ATOM 669 C CA . SER A 1 83 ? 11.967 6.477 -19.620 1.00 84.06 83 SER A CA 1
ATOM 670 C C . SER A 1 83 ? 11.999 6.069 -21.095 1.00 84.06 83 SER A C 1
ATOM 672 O O . SER A 1 83 ? 12.972 5.467 -21.550 1.00 84.06 83 SER A O 1
ATOM 674 N N . PHE A 1 84 ? 10.978 6.452 -21.866 1.00 80.75 84 PHE A N 1
ATOM 675 C CA . PHE A 1 84 ? 10.918 6.181 -23.304 1.00 80.75 84 PHE A CA 1
ATOM 676 C C . PHE A 1 84 ? 12.039 6.892 -24.069 1.00 80.75 84 PHE A C 1
ATOM 678 O O . PHE A 1 84 ? 12.645 6.299 -24.957 1.00 80.75 84 PHE A O 1
ATOM 685 N N . TYR A 1 85 ? 12.361 8.135 -23.701 1.00 79.31 85 TYR A N 1
ATOM 686 C CA . TYR A 1 85 ? 13.491 8.862 -24.277 1.00 79.31 85 TYR A CA 1
ATOM 687 C C . TYR A 1 85 ? 14.814 8.109 -24.076 1.00 79.31 85 TYR A C 1
ATOM 689 O O . TYR A 1 85 ? 15.576 7.950 -25.026 1.00 79.31 85 TYR A O 1
ATOM 697 N N . LEU A 1 86 ? 15.072 7.594 -22.869 1.00 78.25 86 LEU A N 1
ATOM 698 C CA . LEU A 1 86 ? 16.294 6.842 -22.568 1.00 78.25 86 LEU A CA 1
ATOM 699 C C . LEU A 1 86 ? 16.383 5.523 -23.355 1.00 78.25 86 LEU A C 1
ATOM 701 O O . LEU A 1 86 ? 17.470 5.168 -23.812 1.00 78.25 86 LEU A O 1
ATOM 705 N N . VAL A 1 87 ? 15.257 4.832 -23.571 1.00 77.06 87 VAL A N 1
ATOM 706 C CA . VAL A 1 87 ? 15.204 3.632 -24.430 1.00 77.06 87 VAL A CA 1
ATOM 707 C C . VAL A 1 87 ? 15.514 3.943 -25.895 1.00 77.06 87 VAL A C 1
ATOM 709 O O . VAL A 1 87 ? 16.113 3.126 -26.586 1.00 77.06 87 VAL A O 1
ATOM 712 N N . GLU A 1 88 ? 15.158 5.121 -26.391 1.00 73.19 88 GLU A N 1
ATOM 713 C CA . GLU A 1 88 ? 15.451 5.488 -27.780 1.00 73.19 88 GLU A CA 1
ATOM 714 C C . GLU A 1 88 ? 16.875 6.023 -27.963 1.00 73.19 88 GLU A C 1
ATOM 716 O O . GLU A 1 88 ? 17.575 5.633 -28.896 1.00 73.19 88 GLU A O 1
ATOM 721 N N . ASP A 1 89 ? 17.301 6.930 -27.084 1.00 71.31 89 ASP A N 1
ATOM 722 C CA . ASP A 1 89 ? 18.542 7.693 -27.246 1.00 71.31 89 ASP A CA 1
ATOM 723 C C . ASP A 1 89 ? 19.776 6.916 -26.774 1.00 71.31 89 ASP A C 1
ATOM 725 O O . ASP A 1 89 ? 20.864 7.083 -27.320 1.00 71.31 89 ASP A O 1
ATOM 729 N N . LYS A 1 90 ? 19.629 6.068 -25.746 1.00 64.69 90 LYS A N 1
ATOM 730 C CA . LYS A 1 90 ? 20.771 5.444 -25.057 1.00 64.69 90 LYS A CA 1
ATOM 731 C C . LYS A 1 90 ? 20.860 3.930 -25.210 1.00 64.69 90 LYS A C 1
ATOM 733 O O . LYS A 1 90 ? 21.956 3.408 -25.063 1.00 64.69 90 LYS A O 1
ATOM 738 N N . LEU A 1 91 ? 19.771 3.228 -25.538 1.00 60.28 91 LEU A N 1
ATOM 739 C CA . LEU A 1 91 ? 19.818 1.770 -25.745 1.00 60.28 91 LEU A CA 1
ATOM 740 C C . LEU A 1 91 ? 20.342 1.362 -27.135 1.00 60.28 91 LEU A C 1
ATOM 742 O O . LEU A 1 91 ? 20.845 0.255 -27.277 1.00 60.28 91 LEU A O 1
ATOM 746 N N . ASN A 1 92 ? 20.266 2.246 -28.140 1.00 55.19 92 ASN A N 1
ATOM 747 C CA . ASN A 1 92 ? 20.847 2.015 -29.475 1.00 55.19 92 ASN A CA 1
ATOM 748 C C . ASN A 1 92 ? 22.384 2.152 -29.496 1.00 55.19 92 ASN A C 1
ATOM 750 O O . ASN A 1 92 ? 23.037 1.700 -30.435 1.00 55.19 92 ASN A O 1
ATOM 754 N N . LEU A 1 93 ? 22.964 2.824 -28.496 1.00 47.78 93 LEU A N 1
ATOM 755 C CA . LEU A 1 93 ? 24.389 3.135 -28.425 1.00 47.78 93 LEU A CA 1
ATOM 756 C C . LEU A 1 93 ? 25.093 2.186 -27.443 1.00 47.78 93 LEU A C 1
ATOM 758 O O . LEU A 1 93 ? 25.269 2.510 -26.274 1.00 47.78 93 LEU A O 1
ATOM 762 N N . LEU A 1 94 ? 25.568 1.072 -28.012 1.00 43.75 94 LEU A N 1
ATOM 763 C CA . LEU A 1 94 ? 26.657 0.200 -27.543 1.00 43.75 94 LEU A CA 1
ATOM 764 C C . LEU A 1 94 ? 26.437 -0.647 -26.282 1.00 43.75 94 LEU A C 1
ATOM 766 O O . LEU A 1 94 ? 25.626 -0.348 -25.416 1.00 43.75 94 LEU A O 1
ATOM 770 N N . LEU A 1 95 ? 27.239 -1.720 -26.221 1.00 47.19 95 LEU A N 1
ATOM 771 C CA . LEU A 1 95 ? 27.519 -2.555 -25.057 1.00 47.19 95 LEU A CA 1
ATOM 772 C C . LEU A 1 95 ? 27.395 -1.767 -23.738 1.00 47.19 95 LEU A C 1
ATOM 774 O O . LEU A 1 95 ? 28.250 -0.954 -23.401 1.00 47.19 95 LEU A O 1
ATOM 778 N N . VAL A 1 96 ? 26.338 -2.072 -22.987 1.00 51.62 96 VAL A N 1
ATOM 779 C CA . VAL A 1 96 ? 26.222 -1.861 -21.539 1.00 51.62 96 VAL A CA 1
ATOM 780 C C . VAL A 1 96 ? 26.454 -0.418 -21.032 1.00 51.62 96 VAL A C 1
ATOM 782 O O . VAL A 1 96 ? 27.395 -0.168 -20.279 1.00 51.62 96 VAL A O 1
ATOM 785 N N . PRO A 1 97 ? 25.534 0.542 -21.243 1.00 55.75 97 PRO A N 1
ATOM 786 C CA . PRO A 1 97 ? 25.316 1.597 -20.270 1.00 55.75 97 PRO A CA 1
ATOM 787 C C . PRO A 1 97 ? 24.271 1.087 -19.265 1.00 55.75 97 PRO A C 1
ATOM 789 O O . PRO A 1 97 ? 23.097 1.463 -19.326 1.00 55.75 97 PRO A O 1
ATOM 792 N N . THR A 1 98 ? 24.687 0.216 -18.329 1.00 63.72 98 THR A N 1
ATOM 793 C CA . THR A 1 98 ? 23.831 -0.338 -17.250 1.00 63.72 98 THR A CA 1
ATOM 794 C C . THR A 1 98 ? 23.019 0.746 -16.544 1.00 63.72 98 THR A C 1
ATOM 796 O O . THR A 1 98 ? 21.845 0.543 -16.238 1.00 63.72 98 THR A O 1
ATOM 799 N N . ALA A 1 99 ? 23.609 1.929 -16.348 1.00 68.44 99 ALA A N 1
ATOM 800 C CA . ALA A 1 99 ? 22.948 3.060 -15.711 1.00 68.44 99 ALA A CA 1
ATOM 801 C C . A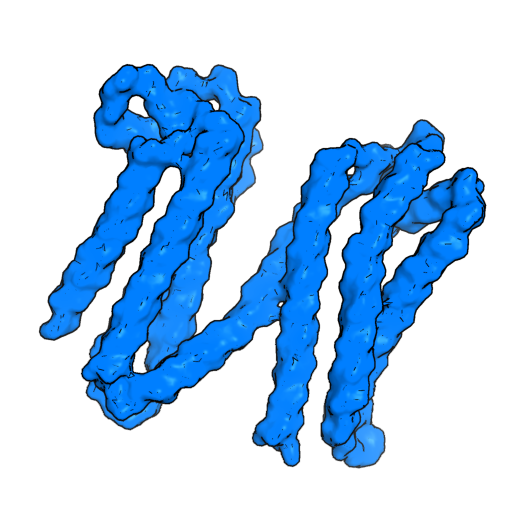LA A 1 99 ? 21.738 3.576 -16.509 1.00 68.44 99 ALA A C 1
ATOM 803 O O . ALA A 1 99 ? 20.691 3.822 -15.920 1.00 68.44 99 ALA A O 1
ATOM 804 N N . ALA A 1 100 ? 21.838 3.720 -17.835 1.00 71.94 100 ALA A N 1
ATOM 805 C CA . ALA A 1 100 ? 20.737 4.244 -18.649 1.00 71.94 100 ALA A CA 1
ATOM 806 C C . ALA A 1 100 ? 19.560 3.260 -18.710 1.00 71.94 100 ALA A C 1
ATOM 808 O O . ALA A 1 100 ? 18.410 3.677 -18.578 1.00 71.94 100 ALA A O 1
ATOM 809 N N . VAL A 1 101 ? 19.851 1.957 -18.822 1.00 73.44 101 VAL A N 1
ATOM 810 C CA . VAL A 1 101 ? 18.849 0.881 -18.733 1.00 73.44 101 VAL A CA 1
ATOM 811 C C . VAL A 1 101 ? 18.155 0.912 -17.371 1.00 73.44 101 VAL A C 1
ATOM 813 O O . VAL A 1 101 ? 16.928 0.854 -17.293 1.00 73.44 101 VAL A O 1
ATOM 816 N N . HIS A 1 102 ? 18.928 1.042 -16.291 1.00 78.19 102 HIS A N 1
ATOM 817 C CA . HIS A 1 102 ? 18.395 1.066 -14.933 1.00 78.19 102 HIS A CA 1
ATOM 818 C C . HIS A 1 102 ? 17.516 2.302 -14.689 1.00 78.19 102 HIS A C 1
ATOM 820 O O . HIS A 1 102 ? 16.387 2.166 -14.226 1.00 78.19 102 HIS A O 1
ATOM 826 N N . TRP A 1 103 ? 17.958 3.495 -15.099 1.00 82.12 103 TRP A N 1
ATOM 827 C CA . TRP A 1 103 ? 17.162 4.723 -14.992 1.00 82.12 103 TRP A CA 1
ATOM 828 C C . TRP A 1 103 ? 15.909 4.710 -15.869 1.00 82.12 103 TRP A C 1
ATOM 830 O O . TRP A 1 103 ? 14.859 5.174 -15.426 1.00 82.12 103 TRP A O 1
ATOM 840 N N . ALA A 1 104 ? 15.980 4.145 -17.078 1.00 82.31 104 ALA A N 1
ATOM 841 C CA . ALA A 1 104 ? 14.806 3.966 -17.929 1.00 82.31 104 ALA A CA 1
ATOM 842 C C . ALA A 1 104 ? 13.777 3.046 -17.260 1.00 82.31 104 ALA A C 1
ATOM 844 O O . ALA A 1 104 ? 12.586 3.352 -17.229 1.00 82.31 104 ALA A O 1
ATOM 845 N N . THR A 1 105 ? 14.246 1.955 -16.663 1.00 84.56 105 THR A N 1
ATOM 846 C CA . THR A 1 105 ? 13.411 0.978 -15.962 1.00 84.56 105 THR A CA 1
ATOM 847 C C . THR A 1 105 ? 12.775 1.572 -14.701 1.00 84.56 105 THR A C 1
ATOM 849 O O . THR A 1 105 ? 11.566 1.450 -14.505 1.00 84.56 105 THR A O 1
ATOM 852 N N . ILE A 1 106 ? 13.554 2.287 -13.879 1.00 84.81 106 ILE A N 1
ATOM 853 C CA . ILE A 1 106 ? 13.042 3.032 -12.718 1.00 84.81 106 ILE A CA 1
ATOM 854 C C . ILE A 1 106 ? 11.989 4.045 -13.167 1.00 84.81 106 ILE A C 1
ATOM 856 O O . ILE A 1 106 ? 10.908 4.099 -12.585 1.00 84.81 106 ILE A O 1
ATOM 860 N N . GLY A 1 107 ? 12.276 4.815 -14.220 1.00 86.44 107 GLY A N 1
ATOM 861 C CA . GLY A 1 107 ? 11.344 5.802 -14.761 1.00 86.44 107 GLY A CA 1
ATOM 862 C C . GLY A 1 107 ? 10.038 5.181 -15.262 1.00 86.44 107 GLY A C 1
ATOM 863 O O . GLY A 1 107 ? 8.971 5.755 -15.064 1.00 86.44 107 GLY A O 1
ATOM 864 N N . LEU A 1 108 ? 10.090 3.977 -15.843 1.00 87.88 108 LEU A N 1
ATOM 865 C CA . LEU A 1 108 ? 8.887 3.242 -16.227 1.00 87.88 108 LEU A CA 1
ATOM 866 C C . LEU A 1 108 ? 8.064 2.877 -14.986 1.00 87.88 108 LEU A C 1
ATOM 868 O O . LEU A 1 108 ? 6.898 3.245 -14.898 1.00 87.88 108 LEU A O 1
ATOM 872 N N . VAL A 1 109 ? 8.667 2.194 -14.009 1.00 88.25 109 VAL A N 1
ATOM 873 C CA . VAL A 1 109 ? 7.953 1.701 -12.818 1.00 88.25 109 VAL A CA 1
ATOM 874 C C . VAL A 1 109 ? 7.383 2.852 -11.987 1.00 88.25 109 VAL A C 1
ATOM 876 O O . VAL A 1 109 ? 6.207 2.825 -11.623 1.00 88.25 109 VAL A O 1
ATOM 879 N N . VAL A 1 110 ? 8.186 3.889 -11.727 1.00 86.94 110 VAL A N 1
ATOM 880 C CA . VAL A 1 110 ? 7.747 5.099 -11.013 1.00 86.94 110 VAL A CA 1
ATOM 881 C C . VAL A 1 110 ? 6.664 5.823 -11.807 1.00 86.94 110 VAL A C 1
ATOM 883 O O . VAL A 1 110 ? 5.657 6.228 -11.230 1.00 86.94 110 VAL A O 1
ATOM 886 N N . GLY A 1 111 ? 6.841 5.945 -13.122 1.00 84.69 111 GLY A N 1
ATOM 887 C CA . GLY A 1 111 ? 5.876 6.546 -14.030 1.00 84.69 111 GLY A CA 1
ATOM 888 C C . GLY A 1 111 ? 4.501 5.889 -13.950 1.00 84.69 111 GLY A C 1
ATOM 889 O O . GLY A 1 111 ? 3.523 6.564 -13.633 1.00 84.69 111 GLY A O 1
ATOM 890 N N . LEU A 1 112 ? 4.435 4.571 -14.156 1.00 87.62 112 LEU A N 1
ATOM 891 C CA . LEU A 1 112 ? 3.193 3.794 -14.084 1.00 87.62 112 LEU A CA 1
ATOM 892 C C . LEU A 1 112 ? 2.562 3.874 -12.683 1.00 87.62 112 LEU A C 1
ATOM 894 O O . LEU A 1 112 ? 1.376 4.158 -12.544 1.00 87.62 112 LEU A O 1
ATOM 898 N N . ALA A 1 113 ? 3.355 3.721 -11.617 1.00 86.00 113 ALA A N 1
ATOM 899 C CA . ALA A 1 113 ? 2.847 3.806 -10.247 1.00 86.00 113 ALA A CA 1
ATOM 900 C C . ALA A 1 113 ? 2.247 5.187 -9.920 1.00 86.00 113 ALA A C 1
ATOM 902 O O . ALA A 1 113 ? 1.184 5.285 -9.302 1.00 86.00 113 ALA A O 1
ATOM 903 N N . LEU A 1 114 ? 2.901 6.269 -10.348 1.00 85.50 114 LEU A N 1
ATOM 904 C CA . LEU A 1 114 ? 2.429 7.634 -10.118 1.00 85.50 114 LEU A CA 1
ATOM 905 C C . LEU A 1 114 ? 1.147 7.957 -10.893 1.00 85.50 114 LEU A C 1
ATOM 907 O O . LEU A 1 114 ? 0.311 8.725 -10.406 1.00 85.50 114 LEU A O 1
ATOM 911 N N . MET A 1 115 ? 0.939 7.331 -12.051 1.00 83.19 115 MET A N 1
ATOM 912 C CA . MET A 1 115 ? -0.291 7.498 -12.822 1.00 83.19 115 MET A CA 1
ATOM 913 C C . MET A 1 115 ? -1.530 6.967 -12.078 1.00 83.19 115 MET A C 1
ATOM 915 O O . MET A 1 115 ? -2.622 7.514 -12.247 1.00 83.19 115 MET A O 1
ATOM 919 N N . PHE A 1 116 ? -1.372 6.005 -11.158 1.00 83.94 116 PHE A N 1
ATOM 920 C CA . PHE A 1 116 ? -2.451 5.534 -10.279 1.00 83.94 116 PHE A CA 1
ATOM 921 C C . PHE A 1 116 ? -2.838 6.514 -9.162 1.00 83.94 116 PHE A C 1
ATOM 923 O O . PHE A 1 116 ? -3.936 6.406 -8.609 1.00 83.94 116 PHE A O 1
ATOM 930 N N . VAL A 1 117 ? -1.997 7.492 -8.814 1.00 82.75 117 VAL A N 1
ATOM 931 C CA . VAL A 1 117 ? -2.244 8.385 -7.665 1.00 82.75 117 VAL A CA 1
ATOM 932 C C . VAL A 1 117 ? -3.536 9.183 -7.853 1.00 82.75 117 VAL A C 1
ATOM 934 O O . VAL A 1 117 ? -4.366 9.263 -6.942 1.00 82.75 117 VAL A O 1
ATOM 937 N N . TYR A 1 118 ? -3.748 9.734 -9.049 1.00 81.94 118 TYR A N 1
ATOM 938 C CA . TYR A 1 118 ? -4.967 10.473 -9.365 1.00 81.94 118 TYR A CA 1
ATOM 939 C C . TYR A 1 118 ? -6.240 9.618 -9.274 1.00 81.94 118 TYR A C 1
ATOM 941 O O . TYR A 1 118 ? -7.111 9.961 -8.463 1.00 81.94 118 TYR A O 1
ATOM 949 N N . PRO A 1 119 ? -6.378 8.507 -10.029 1.00 80.56 119 PRO A N 1
ATOM 950 C CA . PRO A 1 119 ? -7.570 7.675 -9.965 1.00 80.56 119 PRO A CA 1
ATOM 951 C C . PRO A 1 119 ? -7.761 7.037 -8.591 1.00 80.56 119 PRO A C 1
ATOM 953 O O . PRO A 1 119 ? -8.899 6.777 -8.228 1.00 80.56 119 PRO A O 1
ATOM 956 N N . LEU A 1 120 ? -6.726 6.828 -7.772 1.00 82.00 120 LEU A N 1
ATOM 957 C CA . LEU A 1 120 ? -6.906 6.283 -6.423 1.00 82.00 120 LEU A CA 1
ATOM 958 C C . LEU A 1 120 ? -7.466 7.310 -5.434 1.00 82.00 120 LEU A C 1
ATOM 960 O O . LEU A 1 120 ? -8.397 6.977 -4.694 1.00 82.00 120 LEU A O 1
ATOM 964 N N . ILE A 1 121 ? -6.947 8.540 -5.447 1.00 82.31 121 ILE A N 1
ATOM 965 C CA . ILE A 1 121 ? -7.220 9.541 -4.408 1.00 82.31 121 ILE A CA 1
ATOM 966 C C . ILE A 1 121 ? -8.420 10.419 -4.767 1.00 82.31 121 ILE A C 1
ATOM 968 O O . ILE A 1 121 ? -9.392 10.486 -4.013 1.00 82.31 121 ILE A O 1
ATOM 972 N N . TRP A 1 122 ? -8.360 11.116 -5.901 1.00 82.81 122 TRP A N 1
ATOM 973 C CA . TRP A 1 122 ? -9.227 12.270 -6.142 1.00 82.81 122 TRP A CA 1
ATOM 974 C C . TRP A 1 122 ? -10.723 11.927 -6.275 1.00 82.81 122 TRP A C 1
ATOM 976 O O . TRP A 1 122 ? -11.530 12.539 -5.570 1.00 82.81 122 TRP A O 1
ATOM 986 N N . PRO A 1 123 ? -11.136 10.934 -7.086 1.00 83.75 123 PRO A N 1
ATOM 987 C CA . PRO A 1 123 ? -12.556 10.684 -7.327 1.00 83.75 123 PRO A CA 1
ATOM 988 C C . PRO A 1 123 ? -13.325 10.231 -6.081 1.00 83.75 123 PRO A C 1
ATOM 990 O O . PRO A 1 123 ? -14.470 10.629 -5.901 1.00 83.75 123 PRO A O 1
ATOM 993 N N . THR A 1 124 ? -12.704 9.453 -5.185 1.00 83.88 124 THR A N 1
ATOM 994 C CA . THR A 1 124 ? -13.323 9.040 -3.907 1.00 83.88 124 THR A CA 1
ATOM 995 C C . THR A 1 124 ? -13.549 10.214 -2.975 1.00 83.88 124 THR A C 1
ATOM 997 O O . THR A 1 124 ? -14.619 10.328 -2.384 1.00 83.88 124 THR A O 1
ATOM 1000 N N . GLN A 1 125 ? -12.553 11.087 -2.842 1.00 83.44 125 GLN A N 1
ATOM 1001 C CA . GLN A 1 125 ? -12.646 12.239 -1.950 1.00 83.44 125 GLN A CA 1
ATOM 1002 C C . GLN A 1 125 ? -13.649 13.268 -2.482 1.00 83.44 125 GLN A C 1
ATOM 1004 O O . GLN A 1 125 ? -14.470 13.782 -1.726 1.00 83.44 125 GLN A O 1
ATOM 1009 N N . SER A 1 126 ? -13.635 13.499 -3.798 1.00 85.19 126 SER A N 1
ATOM 1010 C CA . SER A 1 126 ? -14.608 14.351 -4.482 1.00 85.19 126 SER A CA 1
ATOM 1011 C C . SER A 1 126 ? -16.035 13.814 -4.332 1.00 85.19 126 SER A C 1
ATOM 1013 O O . SER A 1 126 ? -16.926 14.572 -3.959 1.00 85.19 126 SER A O 1
ATOM 1015 N N . TYR A 1 127 ? -16.253 12.515 -4.566 1.00 86.69 127 TYR A N 1
ATOM 1016 C CA . TYR A 1 127 ? -17.571 11.894 -4.432 1.00 86.69 127 TYR A CA 1
ATOM 1017 C C . TYR A 1 127 ? -18.113 11.973 -3.004 1.00 86.69 127 TYR A C 1
ATOM 1019 O O . TYR A 1 127 ? -19.246 12.404 -2.825 1.00 86.69 127 TYR A O 1
ATOM 1027 N N . ARG A 1 128 ? -17.313 11.603 -1.991 1.00 84.81 128 ARG A N 1
ATOM 1028 C CA . ARG A 1 128 ? -17.752 11.627 -0.584 1.00 84.81 128 ARG A CA 1
ATOM 1029 C C . ARG A 1 128 ? -18.209 13.018 -0.161 1.00 84.81 128 ARG A C 1
ATOM 1031 O O . ARG A 1 128 ? -19.310 13.160 0.346 1.00 84.81 128 ARG A O 1
ATOM 1038 N N . TYR A 1 129 ? -17.416 14.045 -0.465 1.00 84.88 129 TYR A N 1
ATOM 1039 C CA . TYR A 1 129 ? -17.803 15.417 -0.148 1.00 84.88 129 TYR A CA 1
ATOM 1040 C C . TYR A 1 129 ? -19.132 15.810 -0.802 1.00 84.88 129 TYR A C 1
ATOM 1042 O O . TYR A 1 129 ? -20.005 16.357 -0.133 1.00 84.88 129 TYR A O 1
ATOM 1050 N N . TRP A 1 130 ? -19.302 15.522 -2.097 1.00 86.19 130 TRP A N 1
ATOM 1051 C CA . TRP A 1 130 ? -20.519 15.897 -2.817 1.00 86.19 130 TRP A CA 1
ATOM 1052 C C . TRP A 1 130 ? -21.745 15.079 -2.416 1.00 86.19 130 TRP A C 1
ATOM 1054 O O . TRP A 1 130 ? -22.847 15.621 -2.436 1.00 86.19 130 TRP A O 1
ATOM 1064 N N . ALA A 1 131 ? -21.564 13.813 -2.038 1.00 84.94 131 ALA A N 1
ATOM 1065 C CA . ALA A 1 131 ? -22.622 12.990 -1.465 1.00 84.94 131 ALA A CA 1
ATOM 1066 C C . ALA A 1 131 ? -23.099 13.572 -0.123 1.00 84.94 131 ALA A C 1
ATOM 1068 O O . ALA A 1 131 ? -24.300 13.709 0.087 1.00 84.94 131 ALA A O 1
ATOM 1069 N N . ASP A 1 132 ? -22.170 14.017 0.728 1.00 81.38 132 ASP A N 1
ATOM 1070 C CA . ASP A 1 132 ? -22.489 14.615 2.031 1.00 81.38 132 ASP A CA 1
ATOM 1071 C C . ASP A 1 132 ? -23.086 16.035 1.903 1.00 81.38 132 ASP A C 1
ATOM 1073 O O . ASP A 1 132 ? -23.862 16.473 2.751 1.00 81.38 132 ASP A O 1
ATOM 1077 N N . HIS A 1 133 ? -22.765 16.760 0.823 1.00 81.06 133 HIS A N 1
ATOM 1078 C CA . HIS A 1 133 ? -23.183 18.152 0.581 1.00 81.06 133 HIS A CA 1
ATOM 1079 C C . HIS A 1 133 ? -24.149 18.289 -0.603 1.00 81.06 133 HIS A C 1
ATOM 1081 O O . HIS A 1 133 ? -24.205 19.330 -1.266 1.00 81.06 133 HIS A O 1
ATOM 1087 N N . GLN A 1 134 ? -24.953 17.257 -0.871 1.00 71.12 134 GLN A N 1
ATOM 1088 C CA . GLN A 1 134 ? -25.827 17.195 -2.046 1.00 71.12 134 GLN A CA 1
ATOM 1089 C C . GLN A 1 134 ? -26.810 18.381 -2.136 1.00 71.12 134 GLN A C 1
ATOM 1091 O O . GLN A 1 134 ? -27.124 18.850 -3.230 1.00 71.12 134 GLN A O 1
ATOM 1096 N N . HIS A 1 135 ? -27.230 18.943 -0.998 1.00 66.62 135 HIS A N 1
ATOM 1097 C CA . HIS A 1 135 ? -28.096 20.129 -0.935 1.00 66.62 135 HIS A CA 1
ATOM 1098 C C . HIS A 1 135 ? -27.445 21.414 -1.484 1.00 66.62 135 HIS A C 1
ATOM 1100 O O . HIS A 1 135 ? -28.149 22.343 -1.881 1.00 66.62 135 HIS A O 1
ATOM 1106 N N . GLN A 1 136 ? -26.112 21.476 -1.539 1.00 65.75 136 GLN A N 1
ATOM 1107 C CA . GLN A 1 136 ? -25.357 22.612 -2.077 1.00 65.75 136 GLN A CA 1
ATOM 1108 C C . GLN A 1 136 ? -25.075 22.465 -3.586 1.00 65.75 136 GLN A C 1
ATOM 1110 O O . GLN A 1 136 ? -24.769 23.451 -4.262 1.00 65.75 136 GLN A O 1
ATOM 1115 N N . ALA A 1 137 ? -25.255 21.264 -4.151 1.00 63.00 137 ALA A N 1
ATOM 1116 C CA . ALA A 1 137 ? -25.067 20.964 -5.570 1.00 63.00 137 ALA A CA 1
ATOM 1117 C C . ALA A 1 137 ? -26.270 21.430 -6.422 1.00 63.00 137 ALA A C 1
ATOM 1119 O O . ALA A 1 137 ? -27.115 20.653 -6.883 1.00 63.00 137 ALA A O 1
ATOM 1120 N N . LYS A 1 138 ? -26.378 22.746 -6.648 1.00 67.75 138 LYS A N 1
ATOM 1121 C CA . LYS A 1 138 ? -27.475 23.319 -7.453 1.00 67.75 138 LYS A CA 1
ATOM 1122 C C . LYS A 1 138 ? -27.383 22.946 -8.939 1.00 67.75 138 LYS A C 1
ATOM 1124 O O . LYS A 1 138 ? -28.423 22.713 -9.552 1.00 67.75 138 LYS A O 1
ATOM 1129 N N . THR A 1 139 ? -26.177 22.817 -9.494 1.00 74.81 139 THR A N 1
ATOM 1130 C CA . THR A 1 139 ? -25.919 22.706 -10.946 1.00 74.81 139 THR A CA 1
ATOM 1131 C C . THR A 1 139 ? -25.688 21.284 -11.471 1.00 74.81 139 THR A C 1
ATOM 1133 O O . THR A 1 139 ? -25.690 21.078 -12.683 1.00 74.81 139 THR A O 1
ATOM 1136 N N . PHE A 1 140 ? -25.521 20.290 -10.596 1.00 82.00 140 PHE A N 1
ATOM 1137 C CA . PHE A 1 140 ? -25.232 18.908 -10.988 1.00 82.00 140 PHE A CA 1
ATOM 1138 C C . PHE A 1 140 ? -25.871 17.898 -10.033 1.00 82.00 140 PHE A C 1
ATOM 1140 O O . PHE A 1 140 ? -26.264 18.236 -8.918 1.00 82.00 140 PHE A O 1
ATOM 1147 N N . THR A 1 141 ? -26.004 16.659 -10.492 1.00 83.69 141 THR A N 1
ATOM 1148 C CA . THR A 1 141 ? -26.467 15.508 -9.712 1.00 83.69 141 THR A CA 1
ATOM 1149 C C . THR A 1 141 ? -25.302 14.577 -9.428 1.00 83.69 141 THR A C 1
ATOM 1151 O O . THR A 1 141 ? -24.494 14.295 -10.313 1.00 83.69 141 THR A O 1
ATOM 1154 N N . VAL A 1 142 ? -25.230 14.089 -8.195 1.00 86.75 142 VAL A N 1
ATOM 1155 C CA . VAL A 1 142 ? -24.248 13.090 -7.767 1.00 86.75 142 VAL A CA 1
ATOM 1156 C C . VAL A 1 142 ? -24.829 11.704 -8.037 1.00 86.75 142 VAL A C 1
ATOM 1158 O O . VAL A 1 142 ? -26.020 11.488 -7.809 1.00 86.75 142 VAL A O 1
ATOM 1161 N N . ALA A 1 143 ? -24.015 10.786 -8.558 1.00 84.69 143 ALA A N 1
ATOM 1162 C CA . ALA A 1 143 ? -24.424 9.396 -8.743 1.00 84.69 143 ALA A CA 1
ATOM 1163 C C . ALA A 1 143 ? -24.743 8.723 -7.395 1.00 84.69 143 ALA A C 1
ATOM 1165 O O . ALA A 1 143 ? -24.260 9.143 -6.347 1.00 84.69 143 ALA A O 1
ATOM 1166 N N . ASP A 1 144 ? -25.532 7.653 -7.423 1.00 85.19 144 ASP A N 1
ATOM 1167 C CA . ASP A 1 144 ? -25.741 6.799 -6.257 1.00 85.19 144 ASP A CA 1
ATOM 1168 C C . ASP A 1 144 ? -24.479 5.972 -5.932 1.00 85.19 144 ASP A C 1
ATOM 1170 O O . ASP A 1 144 ? -23.548 5.858 -6.738 1.00 85.19 144 ASP A O 1
ATOM 1174 N N . GLY A 1 145 ? -24.446 5.342 -4.751 1.00 83.06 145 GLY A N 1
ATOM 1175 C CA . GLY A 1 145 ? -23.291 4.546 -4.313 1.00 83.06 145 GLY A CA 1
ATOM 1176 C C . GLY A 1 145 ? -22.910 3.434 -5.297 1.00 83.06 145 GLY A C 1
ATOM 1177 O O . GLY A 1 145 ? -21.727 3.222 -5.571 1.00 83.06 145 GLY A O 1
ATOM 1178 N N . ASN A 1 146 ? -23.905 2.773 -5.896 1.00 85.75 146 ASN A N 1
ATOM 1179 C CA . ASN A 1 146 ? -23.685 1.717 -6.884 1.00 85.75 146 ASN A CA 1
ATOM 1180 C C . ASN A 1 146 ? -23.155 2.269 -8.215 1.00 85.75 146 ASN A C 1
ATOM 1182 O O . ASN A 1 146 ? -22.264 1.663 -8.822 1.00 85.75 146 ASN A O 1
ATOM 1186 N N . GLY A 1 147 ? -23.668 3.411 -8.678 1.00 84.31 147 GLY A N 1
ATOM 1187 C CA . GLY A 1 147 ? -23.157 4.117 -9.850 1.00 84.31 147 GLY A CA 1
ATOM 1188 C C . GLY A 1 147 ? -21.706 4.549 -9.659 1.00 84.31 147 GLY A C 1
ATOM 1189 O O . GLY A 1 147 ? -20.863 4.302 -10.527 1.00 84.31 147 GLY A O 1
ATOM 1190 N N . PHE A 1 148 ? -21.375 5.082 -8.481 1.00 86.62 148 PHE A N 1
ATOM 1191 C CA . PHE A 1 148 ? -20.007 5.461 -8.148 1.00 86.62 148 PHE A CA 1
ATOM 1192 C C . PHE A 1 148 ? -19.049 4.264 -8.109 1.00 86.62 148 PHE A C 1
ATOM 1194 O O . PHE A 1 148 ? -17.952 4.337 -8.665 1.00 86.62 148 PHE A O 1
ATOM 1201 N N . GLN A 1 149 ? -19.451 3.133 -7.523 1.00 85.56 149 GLN A N 1
ATOM 1202 C CA . GLN A 1 149 ? -18.625 1.920 -7.521 1.00 85.56 149 GLN A CA 1
ATOM 1203 C C . GLN A 1 149 ? -18.338 1.402 -8.939 1.00 85.56 149 GLN A C 1
ATOM 1205 O O . GLN A 1 149 ? -17.206 1.006 -9.231 1.00 85.56 149 GLN A O 1
ATOM 1210 N N . ARG A 1 150 ? -19.323 1.444 -9.849 1.00 84.44 150 ARG A N 1
ATOM 1211 C CA . ARG A 1 150 ? -19.121 1.058 -11.258 1.00 84.44 150 ARG A CA 1
ATOM 1212 C C . ARG A 1 150 ? -18.146 1.985 -11.976 1.00 84.44 150 ARG A C 1
ATOM 1214 O O . ARG A 1 150 ? -17.271 1.484 -12.687 1.00 84.44 150 ARG A O 1
ATOM 1221 N N . TYR A 1 151 ? -18.276 3.296 -11.764 1.00 84.75 151 TYR A N 1
ATOM 1222 C CA . TYR A 1 151 ? -17.333 4.293 -12.272 1.00 84.75 151 TYR A CA 1
ATOM 1223 C C . TYR A 1 151 ? -15.916 4.019 -11.759 1.00 84.75 151 TYR A C 1
ATOM 1225 O O . TYR A 1 151 ? -14.985 3.902 -12.552 1.00 84.75 151 TYR A O 1
ATOM 1233 N N . ARG A 1 152 ? -15.761 3.819 -10.442 1.00 85.00 152 ARG A N 1
ATOM 1234 C CA . ARG A 1 152 ? -14.470 3.515 -9.807 1.00 85.00 152 ARG A CA 1
ATOM 1235 C C . ARG A 1 152 ? -13.820 2.271 -10.386 1.00 85.00 152 ARG A C 1
ATOM 1237 O O . ARG A 1 152 ? -12.643 2.306 -10.730 1.00 85.00 152 ARG A O 1
ATOM 1244 N N . ARG A 1 153 ? -14.584 1.185 -10.516 1.00 83.81 153 ARG A N 1
ATOM 1245 C CA . ARG A 1 153 ? -14.090 -0.065 -11.095 1.00 83.81 153 ARG A CA 1
ATOM 1246 C C . ARG A 1 153 ? -13.589 0.161 -12.520 1.00 83.81 153 ARG A C 1
ATOM 1248 O O . ARG A 1 153 ? -12.465 -0.220 -12.819 1.00 83.81 153 ARG A O 1
ATOM 1255 N N . HIS A 1 154 ? -14.376 0.810 -13.375 1.00 81.50 154 HIS A N 1
ATOM 1256 C CA . HIS A 1 154 ? -13.962 1.074 -14.755 1.00 81.50 154 HIS A CA 1
ATOM 1257 C C . HIS A 1 154 ? -12.747 1.993 -14.849 1.00 81.50 154 HIS A C 1
ATOM 1259 O O . HIS A 1 154 ? -11.843 1.707 -15.625 1.00 81.50 154 HIS A O 1
ATOM 1265 N N . GLN A 1 155 ? -12.697 3.060 -14.053 1.00 82.19 155 GLN A N 1
ATOM 1266 C CA . GLN A 1 155 ? -11.568 3.985 -14.041 1.00 82.19 155 GLN A CA 1
ATOM 1267 C C . GLN A 1 155 ? -10.258 3.278 -13.671 1.00 82.19 155 GLN A C 1
ATOM 1269 O O . GLN A 1 155 ? -9.240 3.493 -14.326 1.00 82.19 155 GLN A O 1
ATOM 1274 N N . LEU A 1 156 ? -10.289 2.411 -12.652 1.00 84.56 156 LEU A N 1
ATOM 1275 C CA . LEU A 1 156 ? -9.127 1.616 -12.255 1.00 84.56 156 LEU A CA 1
ATOM 1276 C C . LEU A 1 156 ? -8.738 0.605 -13.337 1.00 84.56 156 LEU A C 1
ATOM 1278 O O . LEU A 1 156 ? -7.563 0.512 -13.666 1.00 84.56 156 LEU A O 1
ATOM 1282 N N . TRP A 1 157 ? -9.698 -0.100 -13.943 1.00 81.12 157 TRP A N 1
ATOM 1283 C CA . TRP A 1 157 ? -9.407 -1.044 -15.030 1.00 81.12 157 TRP A CA 1
ATOM 1284 C C . TRP A 1 157 ? -8.865 -0.367 -16.288 1.00 81.12 157 TRP A C 1
ATOM 1286 O O . TRP A 1 157 ? -7.977 -0.914 -16.932 1.00 81.12 157 TRP A O 1
ATOM 1296 N N . ALA A 1 158 ? -9.354 0.824 -16.626 1.00 80.25 158 ALA A N 1
ATOM 1297 C CA . ALA A 1 158 ? -8.824 1.600 -17.739 1.00 80.25 158 ALA A CA 1
ATOM 1298 C C . ALA A 1 158 ? -7.404 2.102 -17.459 1.00 80.25 158 ALA A C 1
ATOM 1300 O O . ALA A 1 158 ? -6.574 2.097 -18.362 1.00 80.25 158 ALA A O 1
ATOM 1301 N N . MET A 1 159 ? -7.110 2.474 -16.208 1.00 82.06 159 MET A N 1
ATOM 1302 C CA . MET A 1 159 ? -5.752 2.809 -15.781 1.00 82.06 159 MET A CA 1
ATOM 1303 C C . MET A 1 159 ? -4.820 1.598 -15.911 1.00 82.06 159 MET A C 1
ATOM 1305 O O . MET A 1 159 ? -3.806 1.686 -16.590 1.00 82.06 159 MET A O 1
ATOM 1309 N N . VAL A 1 160 ? -5.224 0.441 -15.370 1.00 83.06 160 VAL A N 1
ATOM 1310 C CA . VAL A 1 160 ? -4.481 -0.828 -15.484 1.00 83.06 160 VAL A CA 1
ATOM 1311 C C . VAL A 1 160 ? -4.249 -1.211 -16.946 1.00 83.06 160 VAL A C 1
ATOM 1313 O O . VAL A 1 160 ? -3.135 -1.567 -17.314 1.00 83.06 160 VAL A O 1
ATOM 1316 N N . GLY A 1 161 ? -5.281 -1.132 -17.791 1.00 79.44 161 GLY A N 1
ATOM 1317 C CA . GLY A 1 161 ? -5.162 -1.437 -19.217 1.00 79.44 161 GLY A CA 1
ATOM 1318 C C . GLY A 1 161 ? -4.214 -0.481 -19.939 1.00 79.44 161 GLY A C 1
ATOM 1319 O O . GLY A 1 161 ? -3.425 -0.912 -20.776 1.00 79.44 161 GLY A O 1
ATOM 1320 N N . GLY A 1 162 ? -4.249 0.803 -19.582 1.00 79.69 162 GLY A N 1
ATOM 1321 C CA . GLY A 1 162 ? -3.341 1.808 -20.117 1.00 79.69 162 GLY A CA 1
ATOM 1322 C C . GLY A 1 162 ? -1.894 1.609 -19.732 1.00 79.69 162 GLY A C 1
ATOM 1323 O O . GLY A 1 162 ? -1.024 1.603 -20.598 1.00 79.69 162 GLY A O 1
ATOM 1324 N N . ASP A 1 163 ? -1.651 1.389 -18.448 1.00 82.94 163 ASP A N 1
ATOM 1325 C CA . ASP A 1 163 ? -0.316 1.124 -17.935 1.00 82.94 163 ASP A CA 1
ATOM 1326 C C . ASP A 1 163 ? 0.242 -0.189 -18.489 1.00 82.94 163 ASP A C 1
ATOM 1328 O O . ASP A 1 163 ? 1.400 -0.245 -18.897 1.00 82.94 163 ASP A O 1
ATOM 1332 N N . GLY A 1 164 ? -0.596 -1.225 -18.601 1.00 82.00 164 GLY A N 1
ATOM 1333 C CA . GLY A 1 164 ? -0.231 -2.489 -19.237 1.00 82.00 164 GLY A CA 1
ATOM 1334 C C . GLY A 1 164 ? 0.140 -2.320 -20.712 1.00 82.00 164 GLY A C 1
ATOM 1335 O O . GLY A 1 164 ? 1.124 -2.899 -21.172 1.00 82.00 164 GLY A O 1
ATOM 1336 N N . LEU A 1 165 ? -0.590 -1.483 -21.454 1.00 81.38 165 LEU A N 1
ATOM 1337 C CA . LEU A 1 165 ? -0.265 -1.166 -22.844 1.00 81.38 165 LEU A CA 1
ATOM 1338 C C . LEU A 1 165 ? 1.055 -0.386 -22.953 1.00 81.38 165 LEU A C 1
ATOM 1340 O O . LEU A 1 165 ? 1.903 -0.745 -23.769 1.00 81.38 165 LEU A O 1
ATOM 1344 N N . LEU A 1 166 ? 1.261 0.635 -22.114 1.00 80.50 166 LEU A N 1
ATOM 1345 C CA . LEU A 1 166 ? 2.510 1.402 -22.066 1.00 80.50 166 LEU A CA 1
ATOM 1346 C C . LEU A 1 166 ? 3.709 0.501 -21.754 1.00 80.50 166 LEU A C 1
ATOM 1348 O O . LEU A 1 166 ? 4.716 0.564 -22.458 1.00 80.50 166 LEU A O 1
ATOM 1352 N N . ALA A 1 167 ? 3.580 -0.383 -20.763 1.00 84.06 167 ALA A N 1
ATOM 1353 C CA . ALA A 1 167 ? 4.602 -1.370 -20.430 1.00 84.06 167 ALA A CA 1
ATOM 1354 C C . ALA A 1 167 ? 4.871 -2.336 -21.595 1.00 84.06 167 ALA A C 1
ATOM 1356 O O . ALA A 1 167 ? 6.025 -2.606 -21.916 1.00 84.06 167 ALA A O 1
ATOM 1357 N N . THR A 1 168 ? 3.823 -2.815 -22.275 1.00 81.62 168 THR A N 1
ATOM 1358 C CA . THR A 1 168 ? 3.956 -3.725 -23.426 1.00 81.62 168 THR A CA 1
ATOM 1359 C C . THR A 1 168 ? 4.705 -3.065 -24.580 1.00 81.62 168 THR A C 1
ATOM 1361 O O . THR A 1 168 ? 5.582 -3.682 -25.182 1.00 81.62 168 THR A O 1
ATOM 1364 N N . ILE A 1 169 ? 4.402 -1.803 -24.884 1.00 79.12 169 ILE A N 1
ATOM 1365 C CA . ILE A 1 169 ? 5.083 -1.049 -25.945 1.00 79.12 169 ILE A CA 1
ATOM 1366 C C . ILE A 1 169 ? 6.538 -0.806 -25.573 1.00 79.12 169 ILE A C 1
ATOM 1368 O O . ILE A 1 169 ? 7.422 -1.019 -26.401 1.00 79.12 169 ILE A O 1
ATOM 1372 N N . TRP A 1 170 ? 6.786 -0.400 -24.327 1.00 84.00 170 TRP A N 1
ATOM 1373 C CA . TRP A 1 170 ? 8.135 -0.210 -23.812 1.00 84.00 170 TRP A CA 1
ATOM 1374 C C . TRP A 1 170 ? 8.964 -1.496 -23.951 1.00 84.00 170 TRP A C 1
ATOM 1376 O O . TRP A 1 170 ? 10.049 -1.471 -24.526 1.00 84.00 170 TRP A O 1
ATOM 1386 N N . LEU A 1 171 ? 8.410 -2.642 -23.535 1.00 82.12 171 LEU A N 1
ATOM 1387 C CA . LEU A 1 171 ? 9.048 -3.958 -23.651 1.00 82.12 171 LEU A CA 1
ATOM 1388 C C . LEU A 1 171 ? 9.271 -4.385 -25.102 1.00 82.12 171 LEU A C 1
ATOM 1390 O O . LEU A 1 171 ? 10.357 -4.839 -25.451 1.00 82.12 171 LEU A O 1
ATOM 1394 N N . THR A 1 172 ? 8.268 -4.208 -25.963 1.00 80.25 172 THR A N 1
ATOM 1395 C CA . THR A 1 172 ? 8.384 -4.511 -27.399 1.00 80.25 172 THR A CA 1
ATOM 1396 C C . THR A 1 172 ? 9.502 -3.687 -28.027 1.00 80.25 172 THR A C 1
ATOM 1398 O O . THR A 1 172 ? 10.238 -4.176 -28.883 1.00 80.25 172 THR A O 1
ATOM 1401 N N . ARG A 1 173 ? 9.664 -2.435 -27.586 1.00 77.31 173 ARG A N 1
ATOM 1402 C CA . ARG A 1 173 ? 10.717 -1.566 -28.092 1.00 77.31 173 ARG A CA 1
ATOM 1403 C C . ARG A 1 173 ? 12.091 -2.012 -27.629 1.00 77.31 173 ARG A C 1
ATOM 1405 O O . ARG A 1 173 ? 12.960 -2.169 -28.475 1.00 77.31 173 ARG A O 1
ATOM 1412 N N . VAL A 1 174 ? 12.249 -2.287 -26.337 1.00 77.75 174 VAL A N 1
ATOM 1413 C CA . VAL A 1 174 ? 13.467 -2.893 -25.785 1.00 77.75 174 VAL A CA 1
ATOM 1414 C C . VAL A 1 174 ? 13.846 -4.150 -26.565 1.00 77.75 174 VAL A C 1
ATOM 1416 O O . VAL A 1 174 ? 15.001 -4.296 -26.946 1.00 77.75 174 VAL A O 1
ATOM 1419 N N . TRP A 1 175 ? 12.880 -5.016 -26.876 1.00 78.38 175 TRP A N 1
ATOM 1420 C CA . TRP A 1 175 ? 13.119 -6.229 -27.659 1.00 78.38 175 TRP A CA 1
ATOM 1421 C C . TRP A 1 175 ? 13.602 -5.954 -29.089 1.00 78.38 175 TRP A C 1
ATOM 1423 O O . TRP A 1 175 ? 14.378 -6.725 -29.643 1.00 78.38 175 TRP A O 1
ATOM 1433 N N . ALA A 1 176 ? 13.139 -4.862 -29.695 1.00 75.44 176 ALA A N 1
ATOM 1434 C CA . ALA A 1 176 ? 13.464 -4.502 -31.070 1.00 75.44 176 ALA A CA 1
ATOM 1435 C C . ALA A 1 176 ? 14.765 -3.694 -31.217 1.00 75.44 176 ALA A C 1
ATOM 1437 O O . ALA A 1 176 ? 15.351 -3.708 -32.297 1.00 75.44 176 ALA A O 1
ATOM 1438 N N . THR A 1 177 ? 15.185 -2.944 -30.191 1.00 72.56 177 THR A N 1
ATOM 1439 C CA . THR A 1 177 ? 16.351 -2.040 -30.269 1.00 72.56 177 THR A CA 1
ATOM 1440 C C . THR A 1 177 ? 17.525 -2.437 -29.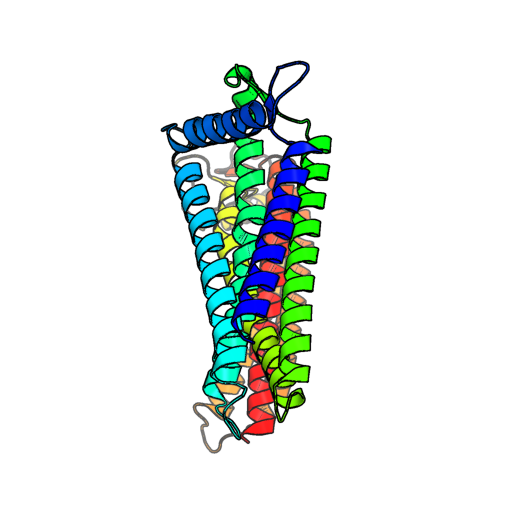396 1.00 72.56 177 THR A C 1
ATOM 1442 O O . THR A 1 177 ? 18.642 -2.016 -29.678 1.00 72.56 177 THR A O 1
ATOM 1445 N N . SER A 1 178 ? 17.304 -3.212 -28.335 1.00 70.44 178 SER A N 1
ATOM 1446 C CA . SER A 1 178 ? 18.391 -3.635 -27.461 1.00 70.44 178 SER A CA 1
ATOM 1447 C C . SER A 1 178 ? 19.227 -4.721 -28.127 1.00 70.44 178 SER A C 1
ATOM 1449 O O . SER A 1 178 ? 18.695 -5.661 -28.715 1.00 70.44 178 SER A O 1
ATOM 1451 N N . THR A 1 179 ? 20.544 -4.635 -27.964 1.00 72.25 179 THR A N 1
ATOM 1452 C CA . THR A 1 179 ? 21.461 -5.729 -28.300 1.00 72.25 179 THR A CA 1
ATOM 1453 C C . THR A 1 179 ? 21.331 -6.911 -27.334 1.00 72.25 179 THR A C 1
ATOM 1455 O O . THR A 1 179 ? 21.627 -8.037 -27.717 1.00 72.25 179 THR A O 1
ATOM 1458 N N . GLU A 1 180 ? 20.866 -6.672 -26.099 1.00 76.44 180 GLU A N 1
ATOM 1459 C CA . GLU A 1 180 ? 20.679 -7.682 -25.045 1.00 76.44 180 GLU A CA 1
ATOM 1460 C C . GLU A 1 180 ? 19.352 -7.454 -24.291 1.00 76.44 180 GLU A C 1
ATOM 1462 O O . GLU A 1 180 ? 19.333 -7.012 -23.138 1.00 76.44 180 GLU A O 1
ATOM 1467 N N . PRO A 1 181 ? 18.199 -7.751 -24.915 1.00 75.19 181 PRO A N 1
ATOM 1468 C CA . PRO A 1 181 ? 16.891 -7.442 -24.337 1.00 75.19 181 PRO A CA 1
ATOM 1469 C C . PRO A 1 181 ? 16.598 -8.209 -23.040 1.00 75.19 181 PRO A C 1
ATOM 1471 O O . PRO A 1 181 ? 15.846 -7.721 -22.197 1.00 75.19 181 PRO A O 1
ATOM 1474 N N . LEU A 1 182 ? 17.217 -9.380 -22.849 1.00 80.06 182 LEU A N 1
ATOM 1475 C CA . LEU A 1 182 ? 17.061 -10.190 -21.639 1.00 80.06 182 LEU A CA 1
ATOM 1476 C C . LEU A 1 182 ? 17.574 -9.465 -20.388 1.00 80.06 182 LEU A C 1
ATOM 1478 O O . LEU A 1 182 ? 16.862 -9.423 -19.390 1.00 80.06 182 LEU A O 1
ATOM 1482 N N . VAL A 1 183 ? 18.729 -8.797 -20.467 1.00 75.62 183 VAL A N 1
ATOM 1483 C CA . VAL A 1 183 ? 19.305 -8.035 -19.344 1.00 75.62 183 VAL A CA 1
ATOM 1484 C C . VAL A 1 183 ? 18.386 -6.885 -18.925 1.00 75.62 183 VAL A C 1
ATOM 1486 O O . VAL A 1 183 ? 18.248 -6.571 -17.744 1.00 75.62 183 VAL A O 1
ATOM 1489 N N . VAL A 1 184 ? 17.703 -6.256 -19.884 1.00 74.19 184 VAL A N 1
ATOM 1490 C CA . VAL A 1 184 ? 16.744 -5.179 -19.602 1.00 74.19 184 VAL A CA 1
ATOM 1491 C C . VAL A 1 184 ? 15.489 -5.719 -18.906 1.00 74.19 184 VAL A C 1
ATOM 1493 O O . VAL A 1 184 ? 14.975 -5.075 -17.991 1.00 74.19 184 VAL A O 1
ATOM 1496 N N . ILE A 1 185 ? 15.013 -6.907 -19.292 1.00 78.31 185 ILE A N 1
ATOM 1497 C CA . ILE A 1 185 ? 13.883 -7.581 -18.632 1.00 78.31 185 ILE A CA 1
ATOM 1498 C C . ILE A 1 185 ? 14.262 -8.011 -17.214 1.00 78.31 185 ILE A C 1
ATOM 1500 O O . ILE A 1 185 ? 13.488 -7.783 -16.287 1.00 78.31 185 ILE A O 1
ATOM 1504 N N . GLU A 1 186 ? 15.451 -8.580 -17.022 1.00 79.19 186 GLU A N 1
ATOM 1505 C CA . GLU A 1 186 ? 15.976 -8.907 -15.692 1.00 79.19 186 GLU A CA 1
ATOM 1506 C C . GLU A 1 186 ? 16.042 -7.659 -14.810 1.00 79.19 186 GLU A C 1
ATOM 1508 O O . GLU A 1 186 ? 15.572 -7.675 -13.674 1.00 79.19 186 GLU A O 1
ATOM 1513 N N . ASN A 1 187 ? 16.526 -6.539 -15.353 1.00 78.06 187 ASN A N 1
ATOM 1514 C CA . ASN A 1 187 ? 16.567 -5.271 -14.636 1.00 78.06 187 ASN A CA 1
ATOM 1515 C C . ASN A 1 187 ? 15.157 -4.748 -14.303 1.00 78.06 187 ASN A C 1
ATOM 1517 O O . ASN A 1 187 ? 14.932 -4.256 -13.201 1.00 78.06 187 ASN A O 1
ATOM 1521 N N . LEU A 1 188 ? 14.179 -4.908 -15.202 1.00 82.44 188 LEU A N 1
ATOM 1522 C CA . LEU A 1 188 ? 12.772 -4.602 -14.917 1.00 82.44 188 LEU A CA 1
ATOM 1523 C C . LEU A 1 188 ? 12.222 -5.437 -13.768 1.00 82.44 188 LEU A C 1
ATOM 1525 O O . LEU A 1 188 ? 11.592 -4.884 -12.867 1.00 82.44 188 LEU A O 1
ATOM 1529 N N . LEU A 1 189 ? 12.493 -6.739 -13.761 1.00 84.12 189 LEU A N 1
ATOM 1530 C CA . LEU A 1 189 ? 12.098 -7.610 -12.660 1.00 84.12 189 LEU A CA 1
ATOM 1531 C C . LEU A 1 189 ? 12.776 -7.186 -11.353 1.00 84.12 189 LEU A C 1
ATOM 1533 O O . LEU A 1 189 ? 12.096 -7.072 -10.336 1.00 84.12 189 LEU A O 1
ATOM 1537 N N . LEU A 1 190 ? 14.072 -6.866 -11.377 1.00 81.81 190 LEU A N 1
ATOM 1538 C CA . LEU A 1 190 ? 14.810 -6.383 -10.206 1.00 81.81 190 LEU A CA 1
ATOM 1539 C C . LEU A 1 190 ? 14.252 -5.058 -9.671 1.00 81.81 190 LEU A C 1
ATOM 1541 O O . LEU A 1 190 ? 14.043 -4.924 -8.465 1.00 81.81 190 LEU A O 1
ATOM 1545 N N . VAL A 1 191 ? 13.959 -4.086 -10.537 1.00 82.62 191 VAL A N 1
ATOM 1546 C CA . VAL A 1 191 ? 13.349 -2.806 -10.138 1.00 82.62 191 VAL A CA 1
ATOM 1547 C C . VAL A 1 191 ? 11.940 -3.018 -9.577 1.00 82.62 191 VAL A C 1
ATOM 1549 O O . VAL A 1 191 ? 11.585 -2.413 -8.568 1.00 82.62 191 VAL A O 1
ATOM 1552 N N . LEU A 1 192 ? 11.136 -3.908 -10.166 1.00 83.75 192 LEU A N 1
ATOM 1553 C CA . LEU A 1 192 ? 9.809 -4.238 -9.638 1.00 83.75 192 LEU A CA 1
ATOM 1554 C C . LEU A 1 192 ? 9.898 -4.894 -8.257 1.00 83.75 192 LEU A C 1
ATOM 1556 O O . LEU A 1 192 ? 9.199 -4.468 -7.340 1.00 83.75 192 LEU A O 1
ATOM 1560 N N . ILE A 1 193 ? 10.777 -5.886 -8.094 1.00 83.56 193 ILE A N 1
ATOM 1561 C CA . ILE A 1 193 ? 11.018 -6.592 -6.828 1.00 83.56 193 ILE A CA 1
ATOM 1562 C C . ILE A 1 193 ? 11.505 -5.610 -5.755 1.00 83.56 193 ILE A C 1
ATOM 1564 O O . ILE A 1 193 ? 10.972 -5.600 -4.649 1.00 83.56 193 ILE A O 1
ATOM 1568 N N . THR A 1 194 ? 12.457 -4.730 -6.074 1.00 80.38 194 THR A N 1
ATOM 1569 C CA . THR A 1 194 ? 12.982 -3.730 -5.124 1.00 80.38 194 THR A CA 1
ATOM 1570 C C . THR A 1 194 ? 11.982 -2.618 -4.795 1.00 80.38 194 THR A C 1
ATOM 1572 O O . THR A 1 194 ? 12.021 -2.072 -3.692 1.00 80.38 194 THR A O 1
ATOM 1575 N N . ALA A 1 195 ? 11.035 -2.311 -5.686 1.00 81.81 195 ALA A N 1
ATOM 1576 C CA . ALA A 1 195 ? 9.966 -1.352 -5.413 1.00 81.81 195 ALA A CA 1
ATOM 1577 C C . ALA A 1 195 ? 8.906 -1.890 -4.432 1.00 81.81 195 ALA A C 1
ATOM 1579 O O . ALA A 1 195 ? 8.319 -1.100 -3.686 1.00 81.81 195 ALA A O 1
ATOM 1580 N N . MET A 1 196 ? 8.669 -3.210 -4.385 1.00 84.94 196 MET A N 1
ATOM 1581 C CA . MET A 1 196 ? 7.667 -3.829 -3.499 1.00 84.94 196 MET A CA 1
ATOM 1582 C C . MET A 1 196 ? 7.811 -3.428 -2.019 1.00 84.94 196 MET A C 1
ATOM 1584 O O . MET A 1 196 ? 6.824 -2.939 -1.461 1.00 84.94 196 MET A O 1
ATOM 1588 N N . PRO A 1 197 ? 8.984 -3.557 -1.360 1.00 86.94 197 PRO A N 1
ATOM 1589 C CA . PRO A 1 197 ? 9.131 -3.164 0.041 1.00 86.94 197 PRO A CA 1
ATOM 1590 C C . PRO A 1 197 ? 8.956 -1.657 0.255 1.00 86.94 197 PRO A C 1
ATOM 1592 O O . PRO A 1 197 ? 8.425 -1.252 1.285 1.00 86.94 197 PRO A O 1
ATOM 1595 N N . ILE A 1 198 ? 9.334 -0.816 -0.713 1.00 83.75 198 ILE A N 1
ATOM 1596 C CA . ILE A 1 198 ? 9.170 0.643 -0.616 1.00 83.75 198 ILE A CA 1
ATOM 1597 C C . ILE A 1 198 ? 7.681 1.010 -0.651 1.00 83.75 198 ILE A C 1
ATOM 1599 O O . ILE A 1 198 ? 7.196 1.745 0.211 1.00 83.75 198 ILE A O 1
ATOM 1603 N N . ILE A 1 199 ? 6.935 0.465 -1.616 1.00 85.25 199 ILE A N 1
ATOM 1604 C CA . ILE A 1 199 ? 5.489 0.690 -1.744 1.00 85.25 199 ILE A CA 1
ATOM 1605 C C . ILE A 1 199 ? 4.755 0.137 -0.521 1.00 85.25 199 ILE A C 1
ATOM 1607 O O . ILE A 1 199 ? 3.868 0.804 0.018 1.00 85.25 199 ILE A O 1
ATOM 1611 N N . ALA A 1 200 ? 5.136 -1.051 -0.049 1.00 87.19 200 ALA A N 1
ATOM 1612 C CA . ALA A 1 200 ? 4.584 -1.640 1.162 1.00 87.19 200 ALA A CA 1
ATOM 1613 C C . ALA A 1 200 ? 4.862 -0.755 2.389 1.00 87.19 200 ALA A C 1
ATOM 1615 O O . ALA A 1 200 ? 3.940 -0.449 3.142 1.00 87.19 200 ALA A O 1
ATOM 1616 N N . LEU A 1 201 ? 6.080 -0.236 2.555 1.00 85.31 201 LEU A N 1
ATOM 1617 C CA . LEU A 1 201 ? 6.416 0.668 3.656 1.00 85.31 201 LEU A CA 1
ATOM 1618 C C . LEU A 1 201 ? 5.581 1.955 3.622 1.00 85.31 201 LEU A C 1
ATOM 1620 O O . LEU A 1 201 ? 4.989 2.330 4.634 1.00 85.31 201 LEU A O 1
ATOM 1624 N N . ILE A 1 202 ? 5.477 2.609 2.461 1.00 83.94 202 ILE A N 1
ATOM 1625 C CA . ILE A 1 202 ? 4.641 3.809 2.292 1.00 83.94 202 ILE A CA 1
ATOM 1626 C C . ILE A 1 202 ? 3.178 3.483 2.613 1.00 83.94 202 ILE A C 1
ATOM 1628 O O . ILE A 1 202 ? 2.511 4.241 3.322 1.00 83.94 202 ILE A O 1
ATOM 1632 N N . THR A 1 203 ? 2.685 2.336 2.141 1.00 85.56 203 THR A N 1
ATOM 1633 C CA . THR A 1 203 ? 1.315 1.883 2.399 1.00 85.56 203 THR A CA 1
ATOM 1634 C C . THR A 1 203 ? 1.087 1.679 3.893 1.00 85.56 203 THR A C 1
ATOM 1636 O O . THR A 1 203 ? 0.127 2.243 4.420 1.00 85.56 203 THR A O 1
ATOM 1639 N N . ALA A 1 204 ? 1.985 0.980 4.594 1.00 83.25 204 ALA A N 1
ATOM 1640 C CA . ALA A 1 204 ? 1.924 0.777 6.040 1.00 83.25 204 ALA A CA 1
ATOM 1641 C C . ALA A 1 204 ? 1.906 2.116 6.796 1.00 83.25 204 ALA A C 1
ATOM 1643 O O . ALA A 1 204 ? 1.004 2.367 7.595 1.00 83.25 204 ALA A O 1
ATOM 1644 N N . LEU A 1 205 ? 2.837 3.023 6.489 1.00 81.88 205 LEU A N 1
ATOM 1645 C CA . LEU A 1 205 ? 2.903 4.346 7.119 1.00 81.88 205 LEU A CA 1
ATOM 1646 C C . LEU A 1 205 ? 1.634 5.168 6.866 1.00 81.88 205 LEU A C 1
ATOM 1648 O O . LEU A 1 205 ? 1.129 5.824 7.777 1.00 81.88 205 LEU A O 1
ATOM 1652 N N . SER A 1 206 ? 1.068 5.085 5.660 1.00 82.19 206 SER A N 1
ATOM 1653 C CA . SER A 1 206 ? -0.169 5.789 5.314 1.00 82.19 206 SER A CA 1
ATOM 1654 C C . SER A 1 206 ? -1.400 5.273 6.066 1.00 82.19 206 SER A C 1
ATOM 1656 O O . SER A 1 206 ? -2.357 6.029 6.215 1.00 82.19 206 SER A O 1
ATOM 1658 N N . GLN A 1 207 ? -1.389 4.028 6.567 1.00 84.75 207 GLN A N 1
ATOM 1659 C CA . GLN A 1 207 ? -2.494 3.487 7.367 1.00 84.75 207 GLN A CA 1
ATOM 1660 C C . GLN A 1 207 ? -2.502 4.022 8.806 1.00 84.75 207 GLN A C 1
ATOM 1662 O O . GLN A 1 207 ? -3.573 4.103 9.407 1.00 84.75 207 GLN A O 1
ATOM 1667 N N . LEU A 1 208 ? -1.352 4.425 9.365 1.00 81.31 208 LEU A N 1
ATOM 1668 C CA . LEU A 1 208 ? -1.241 4.850 10.770 1.00 81.31 208 LEU A CA 1
ATOM 1669 C C . LEU A 1 208 ? -2.204 5.998 11.149 1.00 81.31 208 LEU A C 1
ATOM 1671 O O . LEU A 1 208 ? -2.901 5.864 12.160 1.00 81.31 208 LEU A O 1
ATOM 1675 N N . PRO A 1 209 ? -2.349 7.082 10.354 1.00 80.12 209 PRO A N 1
ATOM 1676 C CA . PRO A 1 209 ? -3.319 8.136 10.651 1.00 80.12 209 PRO A CA 1
ATOM 1677 C C . PRO A 1 209 ? -4.771 7.644 10.630 1.00 80.12 209 PRO A C 1
ATOM 1679 O O . PRO A 1 209 ? -5.583 8.089 11.440 1.00 80.12 209 PRO A O 1
ATOM 1682 N N . TYR A 1 210 ? -5.111 6.719 9.726 1.00 79.88 210 TYR A N 1
ATOM 1683 C CA . TYR A 1 210 ? -6.461 6.157 9.640 1.00 79.88 210 TYR A CA 1
ATOM 1684 C C . TYR A 1 210 ? -6.765 5.237 10.821 1.00 79.88 210 TYR A C 1
ATOM 1686 O O . TYR A 1 210 ? -7.858 5.307 11.375 1.00 79.88 210 TYR A O 1
ATOM 1694 N N . LEU A 1 211 ? -5.792 4.441 11.268 1.00 85.06 211 LEU A N 1
ATOM 1695 C CA . LEU A 1 211 ? -5.920 3.609 12.467 1.00 85.06 211 LEU A CA 1
ATOM 1696 C C . LEU A 1 211 ? -6.168 4.440 13.727 1.00 85.06 211 LEU A C 1
ATOM 1698 O O . LEU A 1 211 ? -6.951 4.034 14.587 1.00 85.06 211 LEU A O 1
ATOM 1702 N N . GLN A 1 212 ? -5.538 5.612 13.823 1.00 81.62 212 GLN A N 1
ATOM 1703 C CA . GLN A 1 212 ? -5.783 6.551 14.913 1.00 81.62 212 GLN A CA 1
ATOM 1704 C C . GLN A 1 212 ? -7.149 7.240 14.779 1.00 81.62 212 GLN A C 1
ATOM 1706 O O . GLN A 1 212 ? -7.869 7.377 15.766 1.00 81.62 212 GLN A O 1
ATOM 1711 N N . HIS A 1 213 ? -7.525 7.671 13.573 1.00 78.12 213 HIS A N 1
ATOM 1712 C CA . HIS A 1 213 ? -8.778 8.392 13.341 1.00 78.12 213 HIS A CA 1
ATOM 1713 C C . HIS A 1 213 ? -10.019 7.504 13.515 1.00 78.12 213 HIS A C 1
ATOM 1715 O O . HIS A 1 213 ? -11.003 7.912 14.138 1.00 78.12 213 HIS A O 1
ATOM 1721 N N . TYR A 1 214 ? -9.965 6.275 13.004 1.00 80.75 214 TYR A N 1
ATOM 1722 C CA . TYR A 1 214 ? -11.049 5.298 13.082 1.00 80.75 214 TYR A CA 1
ATOM 1723 C C . TYR A 1 214 ? -10.958 4.399 14.312 1.00 80.75 214 TYR A C 1
ATOM 1725 O O . TYR A 1 214 ? -11.671 3.408 14.390 1.00 80.75 214 TYR A O 1
ATOM 1733 N N . HIS A 1 215 ? -10.115 4.733 15.290 1.00 82.94 215 HIS A N 1
ATOM 1734 C CA . HIS A 1 215 ? -9.946 3.894 16.466 1.00 82.94 215 HIS A CA 1
ATOM 1735 C C . HIS A 1 215 ? -11.288 3.615 17.160 1.00 82.94 215 HIS A C 1
ATOM 1737 O O . HIS A 1 215 ? -12.107 4.512 17.373 1.00 82.94 215 HIS A O 1
ATOM 1743 N N . TYR A 1 216 ? -11.522 2.351 17.504 1.00 86.19 216 TYR A N 1
ATOM 1744 C CA . TYR A 1 216 ? -12.794 1.892 18.064 1.00 86.19 216 TYR A CA 1
ATOM 1745 C C . TYR A 1 216 ? -12.990 2.297 19.533 1.00 86.19 216 TYR A C 1
ATOM 1747 O O . TYR A 1 216 ? -14.099 2.204 20.049 1.00 86.19 216 TYR A O 1
ATOM 1755 N N . LEU A 1 217 ? -11.935 2.791 20.189 1.00 87.00 217 LEU A N 1
ATOM 1756 C CA . LEU A 1 217 ? -11.989 3.424 21.503 1.00 87.00 217 LEU A CA 1
ATOM 1757 C C . LEU A 1 217 ? -11.728 4.923 21.376 1.00 87.00 217 LEU A C 1
ATOM 1759 O O . LEU A 1 217 ? -10.758 5.346 20.746 1.00 87.00 217 LEU A O 1
ATOM 1763 N N . THR A 1 218 ? -12.539 5.726 22.055 1.00 86.00 218 THR A N 1
ATOM 1764 C CA . THR A 1 218 ? -12.340 7.177 22.160 1.00 86.00 218 THR A CA 1
ATOM 1765 C C . THR A 1 218 ? -12.276 7.606 23.616 1.00 86.00 218 THR A C 1
ATOM 1767 O O . THR A 1 218 ? -13.115 7.227 24.430 1.00 86.00 218 THR A O 1
ATOM 1770 N N . ALA A 1 219 ? -11.264 8.403 23.961 1.00 84.38 219 ALA A N 1
ATOM 1771 C CA . ALA A 1 219 ? -11.141 8.973 25.297 1.00 84.38 219 ALA A CA 1
ATOM 1772 C C . ALA A 1 219 ? -12.188 10.076 25.505 1.00 84.38 219 ALA A C 1
ATOM 1774 O O . ALA A 1 219 ? -12.383 10.925 24.633 1.00 84.38 219 ALA A O 1
ATOM 1775 N N . LYS A 1 220 ? -12.820 10.106 26.683 1.00 83.94 220 LYS A N 1
ATOM 1776 C CA . LYS A 1 220 ? -13.637 11.256 27.090 1.00 83.94 220 LYS A CA 1
ATOM 1777 C C . LYS A 1 220 ? -12.708 12.467 27.324 1.00 83.94 220 LYS A C 1
ATOM 1779 O O . LYS A 1 220 ? -11.608 12.275 27.861 1.00 83.94 220 LYS A O 1
ATOM 1784 N N . PRO A 1 221 ? -13.116 13.697 26.953 1.00 78.88 221 PRO A N 1
ATOM 1785 C CA . PRO A 1 221 ? -12.262 14.883 27.044 1.00 78.88 221 PRO A CA 1
ATOM 1786 C C . PRO A 1 221 ? -11.640 15.050 28.438 1.00 78.88 221 PRO A C 1
ATOM 1788 O O . PRO A 1 221 ? -12.339 14.956 29.445 1.00 78.88 221 PRO A O 1
ATOM 1791 N N . GLY A 1 222 ? -10.321 15.258 28.498 1.00 76.31 222 GLY A N 1
ATOM 1792 C CA . GLY A 1 222 ? -9.582 15.527 29.740 1.00 76.31 222 GLY A CA 1
ATOM 1793 C C . GLY A 1 222 ? -9.409 14.348 30.709 1.00 76.31 222 GLY A C 1
ATOM 1794 O O . GLY A 1 222 ? -8.826 14.539 31.772 1.00 76.31 222 GLY A O 1
ATOM 1795 N N . LYS A 1 223 ? -9.887 13.132 30.389 1.00 75.75 223 LYS A N 1
ATOM 1796 C CA . LYS A 1 223 ? -9.856 11.995 31.336 1.00 75.75 223 LYS A CA 1
ATOM 1797 C C . LYS A 1 223 ? -8.706 11.002 31.142 1.00 75.75 223 LYS A C 1
ATOM 1799 O O . LYS A 1 223 ? -8.361 10.290 32.091 1.00 75.75 223 LYS A O 1
ATOM 1804 N N . VAL A 1 224 ? -8.134 10.901 29.940 1.00 75.25 224 VAL A N 1
ATOM 1805 C CA . VAL A 1 224 ? -7.089 9.909 29.618 1.00 75.25 224 VAL A CA 1
ATOM 1806 C C . VAL A 1 224 ? -6.061 10.492 28.657 1.00 75.25 224 VAL A C 1
ATOM 1808 O O . VAL A 1 224 ? -6.424 11.062 27.631 1.00 75.25 224 VAL A O 1
ATOM 1811 N N . ASN A 1 225 ? -4.780 10.287 28.968 1.00 76.12 225 ASN A N 1
ATOM 1812 C CA . ASN A 1 225 ? -3.674 10.657 28.092 1.00 76.12 225 ASN A CA 1
ATOM 1813 C C . ASN A 1 225 ? -3.551 9.700 26.898 1.00 76.12 225 ASN A C 1
ATOM 1815 O O . ASN A 1 225 ? -3.878 8.510 26.985 1.00 76.12 225 ASN A O 1
ATOM 1819 N N . PHE A 1 226 ? -3.014 10.217 25.793 1.00 63.91 226 PHE A N 1
ATOM 1820 C CA . PHE A 1 226 ? -2.664 9.424 24.618 1.00 63.91 226 PHE A CA 1
ATOM 1821 C C . PHE A 1 226 ? -1.723 8.269 25.018 1.00 63.91 226 PHE A C 1
ATOM 1823 O O . PHE A 1 226 ? -0.752 8.479 25.738 1.00 63.91 226 PHE A O 1
ATOM 1830 N N . GLY A 1 227 ? -2.059 7.034 24.628 1.00 68.94 227 GLY A N 1
ATOM 1831 C CA . GLY A 1 227 ? -1.321 5.813 24.994 1.00 68.94 227 GLY A CA 1
ATOM 1832 C C . GLY A 1 227 ? -1.848 5.052 26.222 1.00 68.94 227 GLY A C 1
ATOM 1833 O O . GLY A 1 227 ? -1.661 3.842 26.308 1.00 68.94 227 GLY A O 1
ATOM 1834 N N . GLN A 1 228 ? -2.589 5.695 27.134 1.00 82.19 228 GLN A N 1
ATOM 1835 C CA . GLN A 1 228 ? -3.174 5.008 28.304 1.00 82.19 228 GLN A CA 1
ATOM 1836 C C . GLN A 1 228 ? -4.565 4.416 28.039 1.00 82.19 228 GLN A C 1
ATOM 1838 O O . GLN A 1 228 ? -5.074 3.647 28.854 1.00 82.19 228 GLN A O 1
ATOM 1843 N N . LEU A 1 229 ? -5.187 4.769 26.911 1.00 84.62 229 LEU A N 1
ATOM 1844 C CA . LEU A 1 229 ? -6.564 4.400 26.575 1.00 84.62 229 LEU A CA 1
ATOM 1845 C C . LEU A 1 229 ? -6.772 2.881 26.533 1.00 84.62 229 LEU A C 1
ATOM 1847 O O . LEU A 1 229 ? -7.612 2.362 27.264 1.00 84.62 229 LEU A O 1
ATOM 1851 N N . ASN A 1 230 ? -5.955 2.168 25.754 1.00 85.38 230 ASN A N 1
ATOM 1852 C CA . ASN A 1 230 ? -6.047 0.710 25.627 1.00 85.38 230 ASN A CA 1
ATOM 1853 C C . ASN A 1 230 ? -5.746 -0.006 26.946 1.00 85.38 230 ASN A C 1
ATOM 1855 O O . ASN A 1 230 ? -6.403 -0.992 27.278 1.00 85.38 230 ASN A O 1
ATOM 1859 N N . TYR A 1 231 ? -4.796 0.513 27.727 1.00 86.81 231 TYR A N 1
ATOM 1860 C CA . TYR A 1 231 ? -4.475 -0.029 29.044 1.00 86.81 231 TYR A CA 1
ATOM 1861 C C . TYR A 1 231 ? -5.661 0.098 30.008 1.00 86.81 231 TYR A C 1
ATOM 1863 O O . TYR A 1 231 ? -6.075 -0.892 30.608 1.00 86.81 231 TYR A O 1
ATOM 1871 N N . ARG A 1 232 ? -6.263 1.292 30.112 1.00 87.31 232 ARG A N 1
ATOM 1872 C CA . ARG A 1 232 ? -7.432 1.519 30.976 1.00 87.31 232 ARG A CA 1
ATOM 1873 C C . ARG A 1 232 ? -8.651 0.722 30.519 1.00 87.31 232 ARG A C 1
ATOM 1875 O O . ARG A 1 232 ? -9.327 0.154 31.368 1.00 87.31 232 ARG A O 1
ATOM 1882 N N . ALA A 1 233 ? -8.892 0.623 29.211 1.00 87.56 233 ALA A N 1
ATOM 1883 C CA . ALA A 1 233 ? -9.977 -0.190 28.665 1.00 87.56 233 ALA A CA 1
ATOM 1884 C C . ALA A 1 233 ? -9.798 -1.679 28.987 1.00 87.56 233 ALA A C 1
ATOM 1886 O O . ALA A 1 233 ? -10.730 -2.342 29.434 1.00 87.56 233 ALA A O 1
ATOM 1887 N N . THR A 1 234 ? -8.575 -2.191 28.854 1.00 88.56 234 THR A N 1
ATOM 1888 C CA . THR A 1 234 ? -8.252 -3.581 29.199 1.00 88.56 234 THR A CA 1
ATOM 1889 C C . THR A 1 234 ? -8.384 -3.835 30.703 1.00 88.56 234 THR A C 1
ATOM 1891 O O . THR A 1 234 ? -8.911 -4.867 31.113 1.00 88.56 234 THR A O 1
ATOM 1894 N N . LEU A 1 235 ? -7.953 -2.889 31.543 1.00 89.31 235 LEU A N 1
ATOM 1895 C CA . LEU A 1 235 ? -8.081 -2.992 32.996 1.00 89.31 235 LEU A CA 1
ATOM 1896 C C . LEU A 1 235 ? -9.551 -2.972 33.441 1.00 89.31 235 LEU A C 1
ATOM 1898 O O . LEU A 1 235 ? -9.940 -3.782 34.282 1.00 89.31 235 LEU A O 1
ATOM 1902 N N . ALA A 1 236 ? -10.372 -2.105 32.843 1.00 89.38 236 ALA A N 1
ATOM 1903 C CA . ALA A 1 236 ? -11.816 -2.086 33.057 1.00 89.38 236 ALA A CA 1
ATOM 1904 C C . ALA A 1 236 ? -12.461 -3.414 32.629 1.00 89.38 236 ALA A C 1
ATOM 1906 O O . ALA A 1 236 ? -13.237 -3.986 33.393 1.00 89.38 236 ALA A O 1
ATOM 1907 N N . LEU A 1 237 ? -12.063 -3.958 31.471 1.00 88.94 237 LEU A N 1
ATOM 1908 C CA . LEU A 1 237 ? -12.542 -5.252 30.981 1.00 88.94 237 LEU A CA 1
ATOM 1909 C C . LEU A 1 237 ? -12.247 -6.389 31.958 1.00 88.94 237 LEU A C 1
ATOM 1911 O O . LEU A 1 237 ? -13.145 -7.144 32.313 1.00 88.94 237 LEU A O 1
ATOM 1915 N N . VAL A 1 238 ? -11.009 -6.488 32.443 1.00 90.94 238 VAL A N 1
ATOM 1916 C CA . VAL A 1 238 ? -10.614 -7.532 33.400 1.00 90.94 238 VAL A CA 1
ATOM 1917 C C . VAL A 1 238 ? -11.320 -7.363 34.749 1.00 90.94 238 VAL A C 1
ATOM 1919 O O . VAL A 1 238 ? -11.616 -8.359 35.408 1.00 90.94 238 VAL A O 1
ATOM 1922 N N . LYS A 1 239 ? -11.600 -6.122 35.168 1.00 90.94 239 LYS A N 1
ATOM 1923 C CA . LYS A 1 239 ? -12.285 -5.833 36.433 1.00 90.94 239 LYS A CA 1
ATOM 1924 C C . LYS A 1 239 ? -13.775 -6.173 36.380 1.00 90.94 239 LYS A C 1
ATOM 1926 O O . LYS A 1 239 ? -14.286 -6.749 37.335 1.00 90.94 239 LYS A O 1
ATOM 1931 N N . GLN A 1 240 ? -14.463 -5.801 35.301 1.00 90.94 240 GLN A N 1
ATOM 1932 C CA . GLN A 1 240 ? -15.903 -6.036 35.147 1.00 90.94 240 GLN A CA 1
ATOM 1933 C C . GLN A 1 240 ? -16.209 -7.473 34.685 1.00 90.94 240 GLN A C 1
ATOM 1935 O O . GLN A 1 240 ? -17.225 -8.034 35.078 1.00 90.94 240 GLN A O 1
ATOM 1940 N N . GLN A 1 241 ? -15.322 -8.088 33.893 1.00 90.31 241 GLN A N 1
ATOM 1941 C CA . GLN A 1 241 ? -15.485 -9.431 33.323 1.00 90.31 241 GLN A CA 1
ATOM 1942 C C . GLN A 1 241 ? -14.252 -10.312 33.619 1.00 90.31 241 GLN A C 1
ATOM 1944 O O . GLN A 1 241 ? -13.430 -10.575 32.732 1.00 90.31 241 GLN A O 1
ATOM 1949 N N . PRO A 1 242 ? -14.092 -10.813 34.861 1.00 89.50 242 PRO A N 1
ATOM 1950 C CA . PRO A 1 242 ? -12.886 -11.534 35.281 1.00 89.50 242 PRO A CA 1
ATOM 1951 C C . PRO A 1 242 ? -12.652 -12.843 34.512 1.00 89.50 242 PRO A C 1
ATOM 1953 O O . PRO A 1 242 ? -11.508 -13.270 34.351 1.00 89.50 242 PRO A O 1
ATOM 1956 N N . THR A 1 243 ? -13.708 -13.457 33.972 1.00 90.56 243 THR A N 1
ATOM 1957 C CA . THR A 1 243 ? -13.637 -14.678 33.150 1.00 90.56 243 THR A CA 1
ATOM 1958 C C . THR A 1 243 ? -12.864 -14.475 31.841 1.00 90.56 243 THR A C 1
ATOM 1960 O O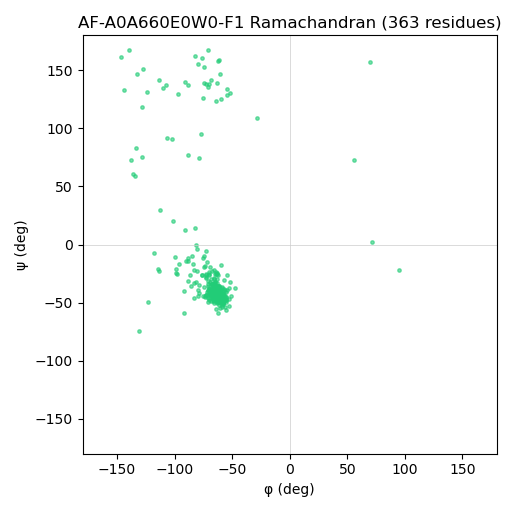 . THR A 1 243 ? -12.300 -15.426 31.299 1.00 90.56 243 THR A O 1
ATOM 1963 N N . LEU A 1 244 ? -12.766 -13.236 31.342 1.00 89.50 244 LEU A N 1
ATOM 1964 C CA . LEU A 1 244 ? -12.025 -12.900 30.123 1.00 89.50 244 LEU A CA 1
ATOM 1965 C C . LEU A 1 244 ? -10.528 -12.659 30.369 1.00 89.50 244 LEU A C 1
ATOM 1967 O O . LEU A 1 244 ? -9.760 -12.601 29.406 1.00 89.50 244 LEU A O 1
ATOM 1971 N N . LYS A 1 245 ? -10.087 -12.578 31.634 1.00 90.38 245 LYS A N 1
ATOM 1972 C CA . LYS A 1 245 ? -8.696 -12.275 32.010 1.00 90.38 245 LYS A CA 1
ATOM 1973 C C . LYS A 1 245 ? -7.688 -13.192 31.323 1.00 90.38 245 LYS A C 1
ATOM 1975 O O . LYS A 1 245 ? -6.708 -12.701 30.770 1.00 90.38 245 LYS A O 1
ATOM 1980 N N . ALA A 1 246 ? -7.939 -14.502 31.327 1.00 89.88 246 ALA A N 1
ATOM 1981 C CA . ALA A 1 246 ? -7.044 -15.476 30.706 1.00 89.88 246 ALA A CA 1
ATOM 1982 C C . ALA A 1 246 ? -6.891 -15.216 29.200 1.00 89.88 246 ALA A C 1
ATOM 1984 O O . ALA A 1 246 ? -5.772 -15.110 28.71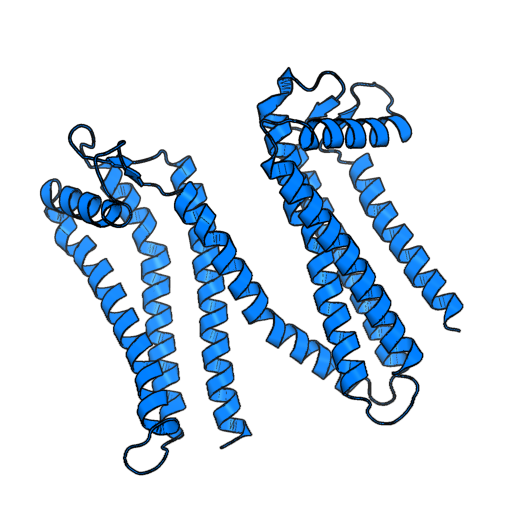3 1.00 89.88 246 ALA A O 1
ATOM 1985 N N . LYS A 1 247 ? -8.002 -15.004 28.480 1.00 90.06 247 LYS A N 1
ATOM 1986 C CA . LYS A 1 247 ? -7.996 -14.743 27.029 1.00 90.06 247 LYS A CA 1
ATOM 1987 C C . LYS A 1 247 ? -7.232 -13.464 26.677 1.00 90.06 247 LYS A C 1
ATOM 1989 O O . LYS A 1 247 ? -6.440 -13.458 25.737 1.00 90.06 247 LYS A O 1
ATOM 1994 N N . VAL A 1 248 ? -7.458 -12.398 27.448 1.00 89.12 248 VAL A N 1
ATOM 1995 C CA . VAL A 1 248 ? -6.753 -11.117 27.297 1.00 89.12 248 VAL A CA 1
ATOM 1996 C C . VAL A 1 248 ? -5.259 -11.286 27.529 1.00 89.12 248 VAL A C 1
ATOM 1998 O O . VAL A 1 248 ? -4.457 -10.805 26.728 1.00 89.12 248 VAL A O 1
ATOM 2001 N N . LEU A 1 249 ? -4.884 -11.985 28.600 1.00 89.31 249 LEU A N 1
ATOM 2002 C CA . LEU A 1 249 ? -3.490 -12.217 28.945 1.00 89.31 249 LEU A CA 1
ATOM 2003 C C . LEU A 1 249 ? -2.783 -13.050 27.869 1.00 89.31 249 LEU A C 1
ATOM 2005 O O . LEU A 1 249 ? -1.703 -12.662 27.435 1.00 89.31 249 LEU A O 1
ATOM 2009 N N . THR A 1 250 ? -3.406 -14.129 27.381 1.00 90.69 250 THR A N 1
ATOM 2010 C CA . THR A 1 250 ? -2.848 -14.970 26.311 1.00 90.69 250 THR A CA 1
ATOM 2011 C C . THR A 1 250 ? -2.510 -14.143 25.075 1.00 90.69 250 THR A C 1
ATOM 2013 O O . THR A 1 250 ? -1.391 -14.230 24.586 1.00 90.69 250 THR A O 1
ATOM 2016 N N . ALA A 1 251 ? -3.415 -13.276 24.609 1.00 90.75 251 ALA A N 1
ATOM 2017 C CA . ALA A 1 251 ? -3.154 -12.448 23.431 1.00 90.75 251 ALA A CA 1
ATOM 2018 C C . ALA A 1 251 ? -1.971 -11.477 23.623 1.00 90.75 251 ALA A C 1
ATOM 2020 O O . ALA A 1 251 ? -1.169 -11.288 22.707 1.00 90.75 251 ALA A O 1
ATOM 2021 N N . HIS A 1 252 ? -1.836 -10.876 24.809 1.00 90.19 252 HIS A N 1
ATOM 2022 C CA . HIS A 1 252 ? -0.721 -9.972 25.111 1.00 90.19 252 HIS A CA 1
ATOM 2023 C C . HIS A 1 252 ? 0.605 -10.724 25.274 1.00 90.19 252 HIS A C 1
ATOM 2025 O O . HIS A 1 252 ? 1.619 -10.268 24.751 1.00 90.19 252 HIS A O 1
ATOM 2031 N N . ILE A 1 253 ? 0.596 -11.889 25.931 1.00 93.12 253 ILE A N 1
ATOM 2032 C CA . ILE A 1 253 ? 1.774 -12.754 26.067 1.00 93.12 253 ILE A CA 1
ATOM 2033 C C . ILE A 1 253 ? 2.233 -13.245 24.694 1.00 93.12 253 ILE A C 1
ATOM 2035 O O . ILE A 1 253 ? 3.416 -13.147 24.389 1.00 93.12 253 ILE A O 1
ATOM 2039 N N . SER A 1 254 ? 1.324 -13.709 23.832 1.00 92.94 254 SER A N 1
ATOM 2040 C CA . SER A 1 254 ? 1.677 -14.147 22.476 1.00 92.94 254 SER A CA 1
ATOM 2041 C C . SER A 1 254 ? 2.331 -13.026 21.662 1.00 92.94 254 SER A C 1
ATOM 2043 O O . SER A 1 254 ? 3.340 -13.266 21.006 1.00 92.94 254 SER A O 1
ATOM 2045 N N . ARG A 1 255 ? 1.821 -11.786 21.747 1.00 91.06 255 ARG A N 1
ATOM 2046 C CA . ARG A 1 255 ? 2.468 -10.618 21.115 1.00 91.06 255 ARG A CA 1
ATOM 2047 C C . ARG A 1 255 ? 3.851 -10.341 21.693 1.00 91.06 255 ARG A C 1
ATOM 2049 O O . ARG A 1 255 ? 4.776 -10.085 20.932 1.00 91.06 255 ARG A O 1
ATOM 2056 N N . LEU A 1 256 ? 3.995 -10.401 23.017 1.00 93.88 256 LEU A N 1
ATOM 2057 C CA . LEU A 1 256 ? 5.277 -10.187 23.684 1.00 93.88 256 LEU A CA 1
ATOM 2058 C C . LEU A 1 256 ? 6.316 -11.223 23.241 1.00 93.88 256 LEU A C 1
ATOM 2060 O O . LEU A 1 256 ? 7.421 -10.837 22.878 1.00 93.88 256 LEU A O 1
ATOM 2064 N N . ILE A 1 257 ? 5.948 -12.508 23.215 1.00 94.94 257 ILE A N 1
ATOM 2065 C CA . ILE A 1 257 ? 6.808 -13.590 22.715 1.00 94.94 257 ILE A CA 1
ATOM 2066 C C . ILE A 1 257 ? 7.253 -13.277 21.289 1.00 94.94 257 ILE A C 1
ATOM 2068 O O . ILE A 1 257 ? 8.439 -13.342 20.992 1.00 94.94 257 ILE A O 1
ATOM 2072 N N . ALA A 1 258 ? 6.327 -12.878 20.420 1.00 92.81 258 ALA A N 1
ATOM 2073 C CA . ALA A 1 258 ? 6.663 -12.564 19.042 1.00 92.81 258 ALA A CA 1
ATOM 2074 C C . ALA A 1 258 ? 7.626 -11.370 18.912 1.00 92.81 258 ALA A C 1
ATOM 2076 O O . ALA A 1 258 ? 8.575 -11.440 18.137 1.00 92.81 258 ALA A O 1
ATOM 2077 N N . TYR A 1 259 ? 7.449 -10.308 19.706 1.00 93.12 259 TYR A N 1
ATOM 2078 C CA . TYR A 1 259 ? 8.406 -9.195 19.740 1.00 93.12 259 TYR A CA 1
ATOM 2079 C C . TYR A 1 259 ? 9.784 -9.627 20.241 1.00 93.12 259 TYR A C 1
ATOM 2081 O O . TYR A 1 259 ? 10.789 -9.234 19.654 1.00 93.12 259 TYR A O 1
ATOM 2089 N N . VAL A 1 260 ? 9.842 -10.456 21.286 1.00 95.75 260 VAL A N 1
ATOM 2090 C CA . VAL A 1 260 ? 11.104 -10.999 21.806 1.00 95.75 260 VAL A CA 1
ATOM 2091 C C . VAL A 1 260 ? 11.803 -11.845 20.746 1.00 95.75 260 VAL A C 1
ATOM 2093 O O . VAL A 1 260 ? 12.989 -11.645 20.520 1.00 95.75 260 VAL A O 1
ATOM 2096 N N . LEU A 1 261 ? 11.079 -12.724 20.046 1.00 94.75 261 LEU A N 1
ATOM 2097 C CA . LEU A 1 261 ? 11.631 -13.523 18.947 1.00 94.75 261 LEU A CA 1
ATOM 2098 C C . LEU A 1 261 ? 12.143 -12.640 17.800 1.00 94.75 261 LEU A C 1
ATOM 2100 O O . LEU A 1 261 ? 13.238 -12.872 17.299 1.00 94.75 261 LEU A O 1
ATOM 2104 N N . GLY A 1 262 ? 11.399 -11.600 17.416 1.00 90.69 262 GLY A N 1
ATOM 2105 C CA . GLY A 1 262 ? 11.827 -10.659 16.377 1.00 90.69 262 GLY A CA 1
ATOM 2106 C C . GLY A 1 262 ? 13.102 -9.895 16.752 1.00 90.69 262 GLY A C 1
ATOM 2107 O O . GLY A 1 262 ? 14.023 -9.802 15.942 1.00 90.69 262 GLY A O 1
ATOM 2108 N N . ILE A 1 263 ? 13.190 -9.396 17.990 1.00 93.56 263 ILE A N 1
ATOM 2109 C CA . ILE A 1 263 ? 14.397 -8.734 18.512 1.00 93.56 263 ILE A CA 1
ATOM 2110 C C . ILE A 1 263 ? 15.557 -9.727 18.592 1.00 93.56 263 ILE A C 1
ATOM 2112 O O . ILE A 1 263 ? 16.672 -9.388 18.210 1.00 93.56 263 ILE A O 1
ATOM 2116 N N . PHE A 1 264 ? 15.301 -10.950 19.052 1.00 93.56 264 PHE A N 1
ATOM 2117 C CA . PHE A 1 264 ? 16.311 -11.998 19.159 1.00 93.56 264 PHE A CA 1
ATOM 2118 C C . PHE A 1 264 ? 16.880 -12.389 17.790 1.00 93.56 264 PHE A C 1
ATOM 2120 O O . PHE A 1 264 ? 18.091 -12.521 17.657 1.00 93.56 264 PHE A O 1
ATOM 2127 N N . ALA A 1 265 ? 16.039 -12.489 16.756 1.00 92.31 265 ALA A N 1
ATOM 2128 C CA . ALA A 1 265 ? 16.485 -12.751 15.389 1.00 92.31 265 ALA A CA 1
ATOM 2129 C C . ALA A 1 265 ? 17.448 -11.669 14.871 1.00 92.31 265 ALA A C 1
ATOM 2131 O O . ALA A 1 265 ? 18.501 -11.989 14.326 1.00 92.31 265 ALA A O 1
ATOM 2132 N N . ILE A 1 266 ? 17.122 -10.390 15.084 1.00 90.19 266 ILE A N 1
ATOM 2133 C CA . ILE A 1 266 ? 18.013 -9.271 14.731 1.00 90.19 266 ILE A CA 1
ATOM 2134 C C . ILE A 1 266 ? 19.281 -9.294 15.598 1.00 90.19 266 ILE A C 1
ATOM 2136 O O . ILE A 1 266 ? 20.377 -9.042 15.103 1.00 90.19 266 ILE A O 1
ATOM 2140 N N . GLY A 1 267 ? 19.134 -9.618 16.884 1.00 89.50 267 GLY A N 1
ATOM 2141 C CA . GLY A 1 267 ? 20.233 -9.743 17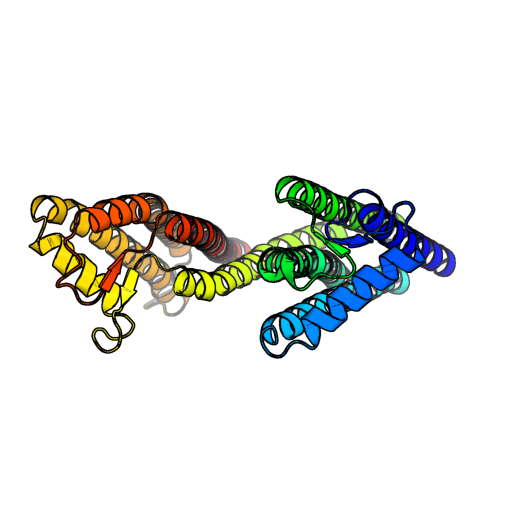.835 1.00 89.50 267 GLY A CA 1
ATOM 2142 C C . GLY A 1 267 ? 21.260 -10.788 17.412 1.00 89.50 267 GLY A C 1
ATOM 2143 O O . GLY A 1 267 ? 22.445 -10.482 17.446 1.00 89.50 267 GLY A O 1
ATOM 2144 N N . MET A 1 268 ? 20.829 -11.966 16.948 1.00 89.12 268 MET A N 1
ATOM 2145 C CA . MET A 1 268 ? 21.743 -12.986 16.412 1.00 89.12 268 MET A CA 1
ATOM 2146 C C . MET A 1 268 ? 22.562 -12.439 15.243 1.00 89.12 268 MET A C 1
ATOM 2148 O O . MET A 1 268 ? 23.782 -12.489 15.278 1.00 89.12 268 MET A O 1
ATOM 2152 N N . LEU A 1 269 ? 21.933 -11.786 14.258 1.00 86.94 269 LEU A N 1
ATOM 2153 C CA . LEU A 1 269 ? 22.691 -11.172 13.157 1.00 86.94 269 LEU A CA 1
ATOM 2154 C C . LEU A 1 269 ? 23.710 -10.138 13.656 1.00 86.94 269 LEU A C 1
ATOM 2156 O O . LEU A 1 269 ? 24.827 -10.056 13.149 1.00 86.94 269 LEU A O 1
ATOM 2160 N N . TYR A 1 270 ? 23.337 -9.339 14.655 1.00 86.38 270 TYR A N 1
ATOM 2161 C CA . TYR A 1 270 ? 24.244 -8.351 15.220 1.00 86.38 270 TYR A CA 1
ATOM 2162 C C . TYR A 1 270 ? 25.435 -9.005 15.933 1.00 86.38 270 TYR A C 1
ATOM 2164 O O . TYR A 1 270 ? 26.575 -8.641 15.657 1.00 86.38 270 TYR A O 1
ATOM 2172 N N . PHE A 1 271 ? 25.188 -9.967 16.821 1.00 85.62 271 PHE A N 1
ATOM 2173 C CA . PHE A 1 271 ? 26.235 -10.599 17.624 1.00 85.62 271 PHE A CA 1
ATOM 2174 C C . PHE A 1 271 ? 27.078 -11.611 16.850 1.00 85.62 271 PHE A C 1
ATOM 2176 O O . PHE A 1 271 ? 28.230 -11.794 17.217 1.00 85.62 271 PHE A O 1
ATOM 2183 N N . ASP A 1 272 ? 26.555 -12.224 15.789 1.00 83.75 272 ASP A N 1
ATOM 2184 C CA . ASP A 1 272 ? 27.270 -13.259 15.035 1.00 83.75 272 ASP A CA 1
ATOM 2185 C C . ASP A 1 272 ? 27.935 -12.721 13.758 1.00 83.75 272 ASP A C 1
ATOM 2187 O O . ASP A 1 272 ? 28.888 -13.324 13.272 1.00 83.75 272 ASP A O 1
ATOM 2191 N N . ILE A 1 273 ? 27.487 -11.578 13.214 1.00 79.38 273 ILE A N 1
ATOM 2192 C CA . ILE A 1 273 ? 28.002 -11.033 11.939 1.00 79.38 273 ILE A CA 1
ATOM 2193 C C . ILE A 1 273 ? 28.544 -9.611 12.090 1.00 79.38 273 ILE A C 1
ATOM 2195 O O . ILE A 1 273 ? 29.649 -9.328 11.632 1.00 79.38 273 ILE A O 1
ATOM 2199 N N . VAL A 1 274 ? 27.788 -8.700 12.713 1.00 79.62 274 VAL A N 1
ATOM 2200 C CA . VAL A 1 274 ? 28.170 -7.273 12.780 1.00 79.62 274 VAL A CA 1
ATOM 2201 C C . VAL A 1 274 ? 29.241 -7.017 13.842 1.00 79.62 274 VAL A C 1
ATOM 2203 O O . VAL A 1 274 ? 30.175 -6.253 13.610 1.00 79.62 274 VAL A O 1
ATOM 2206 N N . ALA A 1 275 ? 29.107 -7.645 15.008 1.00 80.06 275 ALA A N 1
ATOM 2207 C CA . ALA A 1 275 ? 29.999 -7.493 16.151 1.00 80.06 275 ALA A CA 1
ATOM 2208 C C . ALA A 1 275 ? 30.323 -8.858 16.798 1.00 80.06 275 ALA A C 1
ATOM 2210 O O . ALA A 1 275 ? 30.006 -9.067 17.975 1.00 80.06 275 ALA A O 1
ATOM 2211 N N . PRO A 1 276 ? 30.948 -9.791 16.049 1.00 80.25 276 PRO A N 1
ATOM 2212 C CA . PRO A 1 276 ? 31.307 -11.105 16.563 1.00 80.25 276 PRO A CA 1
ATOM 2213 C C . PRO A 1 276 ? 32.321 -11.012 17.696 1.00 80.25 276 PRO A C 1
ATOM 2215 O O . PRO A 1 276 ? 33.283 -10.249 17.641 1.00 80.25 276 PRO A O 1
ATOM 2218 N N . THR A 1 277 ? 32.125 -11.836 18.726 1.00 77.00 277 THR A N 1
ATOM 2219 C CA . THR A 1 277 ? 33.055 -11.911 19.867 1.00 77.00 277 THR A CA 1
ATOM 2220 C C . THR A 1 277 ? 34.368 -12.612 19.498 1.00 77.00 277 THR A C 1
ATOM 2222 O O . THR A 1 277 ? 35.395 -12.346 20.117 1.00 77.00 277 THR A O 1
ATOM 2225 N N . PHE A 1 278 ? 34.348 -13.485 18.483 1.00 73.00 278 PHE A N 1
ATOM 2226 C CA . PHE A 1 278 ? 35.528 -14.211 18.000 1.00 73.00 278 PHE A CA 1
ATOM 2227 C C . PHE A 1 278 ? 35.671 -14.114 16.477 1.00 73.00 278 PHE A C 1
ATOM 2229 O O . PHE A 1 278 ? 36.513 -13.373 15.978 1.00 73.00 278 PHE A O 1
ATOM 2236 N N . THR A 1 279 ? 34.837 -14.839 15.732 1.00 78.12 279 THR A N 1
ATOM 2237 C CA . THR A 1 279 ? 34.803 -14.852 14.264 1.00 78.12 279 THR A CA 1
ATOM 2238 C C . THR A 1 279 ? 33.368 -14.705 13.799 1.00 78.12 279 THR A C 1
ATOM 2240 O O . THR A 1 279 ? 32.468 -15.201 14.473 1.00 78.12 279 THR A O 1
ATOM 2243 N N . ALA A 1 280 ? 33.161 -14.046 12.659 1.00 78.75 280 ALA A N 1
ATOM 2244 C CA . ALA A 1 280 ? 31.833 -13.966 12.070 1.00 78.75 280 ALA A CA 1
ATOM 2245 C C . ALA A 1 280 ? 31.320 -15.382 11.759 1.00 78.75 280 ALA A C 1
ATOM 2247 O O . ALA A 1 280 ? 32.010 -16.137 11.071 1.00 78.75 280 ALA A O 1
ATOM 2248 N N . ASP A 1 281 ? 30.138 -15.731 12.270 1.00 80.12 281 ASP A N 1
ATOM 2249 C CA . ASP A 1 281 ? 29.428 -16.963 11.926 1.00 80.12 281 ASP A CA 1
ATOM 2250 C C . ASP A 1 281 ? 28.233 -16.619 11.030 1.00 80.12 281 ASP A C 1
ATOM 2252 O O . ASP A 1 281 ? 27.129 -16.326 11.499 1.00 80.12 281 ASP A O 1
ATOM 2256 N N . PRO A 1 282 ? 28.426 -16.644 9.706 1.00 77.69 282 PRO A N 1
ATOM 2257 C CA . PRO A 1 282 ? 27.380 -16.267 8.778 1.00 77.69 282 PRO A CA 1
ATOM 2258 C C . PRO A 1 282 ? 26.297 -17.359 8.666 1.00 77.69 282 PRO A C 1
ATOM 2260 O O . PRO A 1 282 ? 25.225 -17.100 8.124 1.00 77.69 282 PRO A O 1
ATOM 2263 N N . THR A 1 283 ? 26.501 -18.563 9.226 1.00 83.75 283 THR A N 1
ATOM 2264 C CA . THR A 1 283 ? 25.464 -19.611 9.249 1.00 83.75 283 THR A CA 1
ATOM 2265 C C . THR A 1 283 ? 24.294 -19.265 10.178 1.00 83.75 283 THR A C 1
ATOM 2267 O O . THR A 1 283 ? 23.180 -19.756 9.965 1.00 83.75 283 THR A O 1
ATOM 2270 N N . ALA A 1 284 ? 24.499 -18.338 11.125 1.00 85.31 284 ALA A N 1
ATOM 2271 C CA . ALA A 1 284 ? 23.468 -17.799 12.016 1.00 85.31 284 ALA A CA 1
ATOM 2272 C C . ALA A 1 284 ? 22.304 -17.111 11.269 1.00 85.31 284 ALA A C 1
ATOM 2274 O O . ALA A 1 284 ? 21.209 -16.965 11.821 1.00 85.31 284 ALA A O 1
ATOM 2275 N N . VAL A 1 285 ? 22.489 -16.754 9.988 1.00 87.44 285 VAL A N 1
ATOM 2276 C CA . VAL A 1 285 ? 21.451 -16.152 9.135 1.00 87.44 285 VAL A CA 1
ATOM 2277 C C . VAL A 1 285 ? 20.207 -17.038 9.010 1.00 87.44 285 VAL A C 1
ATOM 2279 O O . VAL A 1 285 ? 19.089 -16.526 9.105 1.00 87.44 285 VAL A O 1
ATOM 2282 N N . PHE A 1 286 ? 20.358 -18.358 8.837 1.00 87.69 286 PHE A N 1
ATOM 2283 C CA . PHE A 1 286 ? 19.201 -19.246 8.647 1.00 87.69 286 PHE A CA 1
ATOM 2284 C C . PHE A 1 286 ? 18.373 -19.436 9.927 1.00 87.69 286 PHE A C 1
ATOM 2286 O O . PHE A 1 286 ? 17.156 -19.229 9.865 1.00 87.69 286 PHE A O 1
ATOM 2293 N N . PRO A 1 287 ? 18.967 -19.765 11.095 1.00 91.62 287 PRO A N 1
ATOM 2294 C CA . PRO A 1 287 ? 18.232 -19.780 12.359 1.00 91.62 287 PRO A CA 1
ATOM 2295 C C . PRO A 1 287 ? 17.542 -18.444 12.659 1.00 91.62 287 PRO A C 1
ATOM 2297 O O . PRO A 1 287 ? 16.381 -18.434 13.078 1.00 91.62 287 PRO A O 1
ATOM 2300 N N . ALA A 1 288 ? 18.212 -17.317 12.390 1.00 91.75 288 ALA A N 1
ATOM 2301 C CA . ALA A 1 288 ? 17.646 -15.984 12.572 1.00 91.75 288 ALA A CA 1
ATOM 2302 C C . ALA A 1 288 ? 16.423 -15.737 11.684 1.00 91.75 288 ALA A C 1
ATOM 2304 O O . ALA A 1 288 ? 15.379 -15.311 12.185 1.00 91.75 288 ALA A O 1
ATOM 2305 N N . ALA A 1 289 ? 16.500 -16.090 10.402 1.00 91.62 289 ALA A N 1
ATOM 2306 C CA . ALA A 1 289 ? 15.379 -15.952 9.481 1.00 91.62 289 ALA A CA 1
ATOM 2307 C C . ALA A 1 289 ? 14.179 -16.828 9.872 1.00 91.62 289 ALA A C 1
ATOM 2309 O O . ALA A 1 289 ? 13.037 -16.368 9.815 1.00 91.62 289 ALA A O 1
ATOM 2310 N N . ILE A 1 290 ? 14.417 -18.065 10.325 1.00 93.38 290 ILE A N 1
ATOM 2311 C CA . ILE A 1 290 ? 13.351 -18.957 10.810 1.00 93.38 290 ILE A CA 1
ATOM 2312 C C . ILE A 1 290 ? 12.659 -18.342 12.031 1.00 93.38 290 ILE A C 1
ATOM 2314 O O . ILE A 1 290 ? 11.430 -18.269 12.074 1.00 93.38 290 ILE A O 1
ATOM 2318 N N . ILE A 1 291 ? 13.428 -17.853 13.007 1.00 94.62 291 ILE A N 1
ATOM 2319 C CA . ILE A 1 291 ? 12.876 -17.224 14.214 1.00 94.62 291 ILE A CA 1
ATOM 2320 C C . ILE A 1 291 ? 12.077 -15.965 13.861 1.00 94.62 291 ILE A C 1
ATOM 2322 O O . ILE A 1 291 ? 10.984 -15.754 14.393 1.00 94.62 291 ILE A O 1
ATOM 2326 N N . ALA A 1 292 ? 12.567 -15.158 12.923 1.00 93.25 292 ALA A N 1
ATOM 2327 C CA . ALA A 1 292 ? 11.855 -13.986 12.440 1.00 93.25 292 ALA A CA 1
ATOM 2328 C C . ALA A 1 292 ? 10.557 -14.317 11.694 1.00 93.25 292 ALA A C 1
ATOM 2330 O O . ALA A 1 292 ? 9.582 -13.567 11.800 1.00 93.25 292 ALA A O 1
ATOM 2331 N N . LEU A 1 293 ? 10.517 -15.429 10.958 1.00 94.12 293 LEU A N 1
ATOM 2332 C CA . LEU A 1 293 ? 9.301 -15.909 10.306 1.00 94.12 293 LEU A CA 1
ATOM 2333 C C . LEU A 1 293 ? 8.274 -16.379 11.343 1.00 94.12 293 LEU A C 1
ATOM 2335 O O . LEU A 1 293 ? 7.104 -16.010 11.259 1.00 94.12 293 LEU A O 1
ATOM 2339 N N . VAL A 1 294 ? 8.710 -17.124 12.364 1.00 94.56 294 VAL A N 1
ATOM 2340 C CA . VAL A 1 294 ? 7.846 -17.540 13.482 1.00 94.56 294 VAL A CA 1
ATOM 2341 C C . VAL A 1 294 ? 7.278 -16.319 14.211 1.00 94.56 294 VAL A C 1
ATOM 2343 O O . VAL A 1 294 ? 6.076 -16.268 14.479 1.00 94.56 294 VAL A O 1
ATOM 2346 N N . ALA A 1 295 ? 8.109 -15.308 14.482 1.00 93.81 295 ALA A N 1
ATOM 2347 C CA . ALA A 1 295 ? 7.676 -14.045 15.076 1.00 93.81 295 ALA A CA 1
ATOM 2348 C C . ALA A 1 295 ? 6.581 -13.363 14.237 1.00 93.81 295 ALA A C 1
ATOM 2350 O O . ALA A 1 295 ? 5.540 -12.978 14.778 1.00 93.81 295 ALA A O 1
ATOM 2351 N N . LEU A 1 296 ? 6.780 -13.273 12.916 1.00 94.69 296 LEU A N 1
ATOM 2352 C CA . LEU A 1 296 ? 5.791 -12.716 11.995 1.00 94.69 296 LEU A CA 1
ATOM 2353 C C . LEU A 1 296 ? 4.474 -13.503 12.043 1.00 94.69 296 LEU A C 1
ATOM 2355 O O . LEU A 1 296 ? 3.416 -12.905 12.218 1.00 94.69 296 LEU A O 1
ATOM 2359 N N . CYS A 1 297 ? 4.523 -14.836 11.953 1.00 93.75 297 CYS A N 1
ATOM 2360 C CA . CYS A 1 297 ? 3.326 -15.679 11.988 1.00 93.75 297 CYS A CA 1
ATOM 2361 C C . CYS A 1 297 ? 2.505 -15.468 13.265 1.00 93.75 297 CYS A C 1
ATOM 2363 O O . CYS A 1 297 ? 1.278 -15.371 13.196 1.00 93.75 297 CYS A O 1
ATOM 2365 N N . ILE A 1 298 ? 3.157 -15.363 14.427 1.00 93.00 298 ILE A N 1
ATOM 2366 C CA . ILE A 1 298 ? 2.464 -15.103 15.695 1.00 93.00 298 ILE A CA 1
ATOM 2367 C C . ILE A 1 298 ? 1.847 -13.695 15.690 1.00 93.00 298 ILE A C 1
ATOM 2369 O O . ILE A 1 298 ? 0.674 -13.551 16.045 1.00 93.00 298 ILE A O 1
ATOM 2373 N N . LEU A 1 299 ? 2.597 -12.665 15.275 1.00 92.88 299 LEU A N 1
ATOM 2374 C CA . LEU A 1 299 ? 2.105 -11.281 15.226 1.00 92.88 299 LEU A CA 1
ATOM 2375 C C . LEU A 1 299 ? 0.893 -11.131 14.313 1.00 92.88 299 LEU A C 1
ATOM 2377 O O . LEU A 1 299 ? -0.099 -10.538 14.731 1.00 92.88 299 LEU A O 1
ATOM 2381 N N . GLU A 1 300 ? 0.950 -11.705 13.116 1.00 91.31 300 GLU A N 1
ATOM 2382 C CA . GLU A 1 300 ? -0.128 -11.643 12.131 1.00 91.31 300 GLU A CA 1
ATOM 2383 C C . GLU A 1 300 ? -1.355 -12.438 12.584 1.00 91.31 300 GLU A C 1
ATOM 2385 O O . GLU A 1 300 ? -2.482 -11.945 12.522 1.00 91.31 300 GLU A O 1
ATOM 2390 N N . THR A 1 301 ? -1.156 -13.626 13.162 1.00 89.94 301 THR A N 1
ATOM 2391 C CA . THR A 1 301 ? -2.260 -14.440 13.695 1.00 89.94 301 THR A CA 1
ATOM 2392 C C . THR A 1 301 ? -2.989 -13.714 14.827 1.00 89.94 301 THR A C 1
ATOM 2394 O O . THR A 1 301 ? -4.220 -13.622 14.835 1.00 89.94 301 THR A O 1
ATOM 2397 N N . VAL A 1 302 ? -2.249 -13.150 15.788 1.00 91.00 302 VAL A N 1
ATOM 2398 C CA . VAL A 1 302 ? -2.863 -12.389 16.884 1.00 91.00 302 VAL A CA 1
ATOM 2399 C C . VAL A 1 302 ? -3.427 -11.058 16.373 1.00 91.00 302 VAL A C 1
ATOM 2401 O O . VAL A 1 302 ? -4.473 -10.618 16.846 1.00 91.00 302 VAL A O 1
ATOM 2404 N N . GLY A 1 303 ? -2.769 -10.4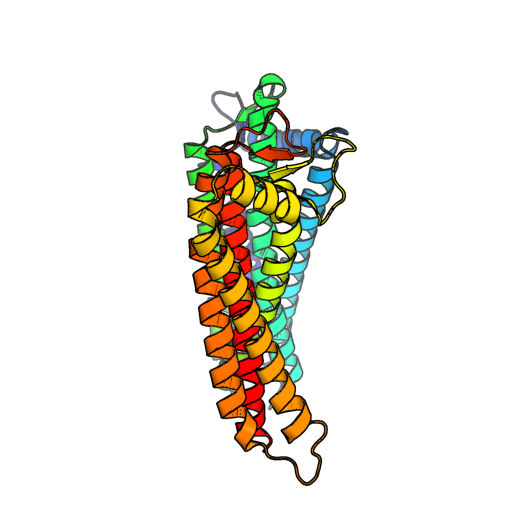12 15.411 1.00 85.81 303 GLY A N 1
ATOM 2405 C CA . GLY A 1 303 ? -3.210 -9.180 14.756 1.00 85.81 303 GLY A CA 1
ATOM 2406 C C . GLY A 1 303 ? -4.538 -9.335 14.018 1.00 85.81 303 GLY A C 1
ATOM 2407 O O . GLY A 1 303 ? -5.391 -8.460 14.121 1.00 85.81 303 GLY A O 1
ATOM 2408 N N . ALA A 1 304 ? -4.768 -10.478 13.374 1.00 86.00 304 ALA A N 1
ATOM 2409 C CA . ALA A 1 304 ? -6.014 -10.773 12.674 1.00 86.00 304 ALA A CA 1
ATOM 2410 C C . ALA A 1 304 ? -7.147 -11.210 13.622 1.00 86.00 304 ALA A C 1
ATOM 2412 O O . ALA A 1 304 ? -8.285 -10.758 13.491 1.00 86.00 304 ALA A O 1
ATOM 2413 N N . ILE A 1 305 ? -6.854 -12.085 14.592 1.00 89.56 305 ILE A N 1
ATOM 2414 C CA . ILE A 1 305 ? -7.888 -12.746 15.410 1.00 89.56 305 ILE A CA 1
ATOM 2415 C C . ILE A 1 305 ? -8.316 -11.903 16.618 1.00 89.56 305 ILE A C 1
ATOM 2417 O O . ILE A 1 305 ? -9.474 -11.959 17.037 1.00 89.56 305 ILE A O 1
ATOM 2421 N N . TRP A 1 306 ? -7.389 -11.168 17.236 1.00 91.00 306 TRP A N 1
ATOM 2422 C CA . TRP A 1 306 ? -7.640 -10.495 18.514 1.00 91.00 306 TRP A CA 1
ATOM 2423 C C . TRP A 1 306 ? -8.537 -9.253 18.410 1.00 91.00 306 TRP A C 1
ATOM 2425 O O . TRP A 1 306 ? -9.451 -9.148 19.227 1.00 91.00 306 TRP A O 1
ATOM 2435 N N . PRO A 1 307 ? -8.352 -8.327 17.446 1.00 89.31 307 PRO A N 1
ATOM 2436 C CA . PRO A 1 307 ? -9.119 -7.081 17.416 1.00 89.31 307 PRO A CA 1
ATOM 2437 C C . PRO A 1 307 ? -10.642 -7.269 17.342 1.00 89.31 307 PRO A C 1
ATOM 2439 O O . PRO A 1 307 ? -11.318 -6.602 18.123 1.00 89.31 307 PRO A O 1
ATOM 2442 N N . PRO A 1 308 ? -11.200 -8.180 16.513 1.00 89.31 308 PRO A N 1
ATOM 2443 C CA . PRO A 1 308 ? -12.641 -8.455 16.519 1.00 89.31 308 PRO A CA 1
ATOM 2444 C C . PRO A 1 308 ? -13.135 -8.942 17.881 1.00 89.31 308 PRO A C 1
ATOM 2446 O O . PRO A 1 308 ? -14.055 -8.367 18.447 1.00 89.31 308 PRO A O 1
ATOM 2449 N N . LYS A 1 309 ? -12.444 -9.924 18.475 1.00 90.75 309 LYS A N 1
ATOM 2450 C CA . LYS A 1 309 ? -12.824 -10.477 19.783 1.00 90.75 309 LYS A CA 1
ATOM 2451 C C . LYS A 1 309 ? -12.793 -9.421 20.886 1.00 90.75 309 LYS A C 1
ATOM 2453 O O . LYS A 1 309 ? -13.668 -9.396 21.738 1.00 90.75 309 LYS A O 1
ATOM 2458 N N . VAL A 1 310 ? -11.775 -8.563 20.886 1.00 89.69 310 VAL A N 1
ATOM 2459 C CA . VAL A 1 310 ? -11.644 -7.469 21.859 1.00 89.69 310 VAL A CA 1
ATOM 2460 C C . VAL A 1 310 ? -12.753 -6.450 21.710 1.00 89.69 310 VAL A C 1
ATOM 2462 O O . VAL A 1 310 ? -13.281 -5.991 22.717 1.00 89.69 310 VAL A O 1
ATOM 2465 N N . TYR A 1 311 ? -13.087 -6.097 20.473 1.00 91.19 311 TYR A N 1
ATOM 2466 C CA . TYR A 1 311 ? -14.174 -5.178 20.193 1.00 91.19 311 TYR A CA 1
ATOM 2467 C C . TYR A 1 311 ? -15.504 -5.719 20.732 1.00 91.19 311 TYR A C 1
ATOM 2469 O O . TYR A 1 311 ? -16.179 -5.021 21.487 1.00 91.19 311 TYR A O 1
ATOM 2477 N N . ASP A 1 312 ? -15.805 -6.993 20.468 1.00 90.25 312 ASP A N 1
ATOM 2478 C CA . ASP A 1 312 ? -16.995 -7.665 21.003 1.00 90.25 312 ASP A CA 1
ATOM 2479 C C . ASP A 1 312 ? -16.998 -7.674 22.540 1.00 90.25 312 ASP A C 1
ATOM 2481 O O . ASP A 1 312 ? -18.018 -7.416 23.176 1.00 90.25 312 ASP A O 1
ATOM 2485 N N . TYR A 1 313 ? -15.841 -7.914 23.166 1.00 90.06 313 TYR A N 1
ATOM 2486 C CA . TYR A 1 313 ? -15.716 -7.872 24.624 1.00 90.06 313 TYR A CA 1
ATOM 2487 C C . TYR A 1 313 ? -15.900 -6.470 25.204 1.00 90.06 313 TYR A C 1
ATOM 2489 O O . TYR A 1 313 ? -16.433 -6.335 26.303 1.00 90.06 313 TYR A O 1
ATOM 2497 N N . PHE A 1 314 ? -15.481 -5.422 24.496 1.00 89.12 314 PHE A N 1
ATOM 2498 C CA . PHE A 1 314 ? -15.664 -4.050 2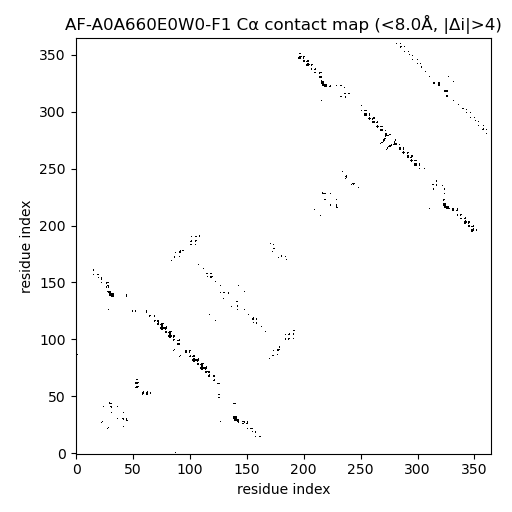4.958 1.00 89.12 314 PHE A CA 1
ATOM 2499 C C . PHE A 1 314 ? -17.124 -3.594 24.919 1.00 89.12 314 PHE A C 1
ATOM 2501 O O . PHE A 1 314 ? -17.495 -2.748 25.730 1.00 89.12 314 PHE A O 1
ATOM 2508 N N . HIS A 1 315 ? -17.972 -4.207 24.091 1.00 86.06 315 HIS A N 1
ATOM 2509 C CA . HIS A 1 315 ? -19.426 -4.002 24.143 1.00 86.06 315 HIS A CA 1
ATOM 2510 C C . HIS A 1 315 ? -20.107 -4.643 25.357 1.00 86.06 315 HIS A C 1
ATOM 2512 O O . HIS A 1 315 ? -21.227 -4.274 25.694 1.00 86.06 315 HIS A O 1
ATOM 2518 N N . LEU A 1 316 ? -19.431 -5.555 26.064 1.00 84.06 316 LEU A N 1
ATOM 2519 C CA . LEU A 1 316 ? -19.925 -6.120 27.327 1.00 84.06 316 LEU A CA 1
ATOM 2520 C C . LEU A 1 316 ? -19.685 -5.194 28.532 1.00 84.06 316 LEU A C 1
ATOM 2522 O O . LEU A 1 316 ? -20.059 -5.548 29.652 1.00 84.06 316 LEU A O 1
ATOM 2526 N N . LEU A 1 317 ? -19.016 -4.051 28.335 1.00 84.50 317 LEU A N 1
ATOM 2527 C CA . LEU A 1 317 ? -18.652 -3.129 29.408 1.00 84.50 317 LEU A CA 1
ATOM 2528 C C . LEU A 1 317 ? -19.716 -2.064 29.652 1.00 84.50 317 LEU A C 1
ATOM 2530 O O . LEU A 1 317 ? -20.208 -1.424 28.723 1.00 84.50 317 LEU A O 1
ATOM 2534 N N . ASP A 1 318 ? -19.950 -1.757 30.928 1.00 83.81 318 ASP A N 1
ATOM 2535 C CA . ASP A 1 318 ? -20.639 -0.525 31.303 1.00 83.81 318 ASP A CA 1
ATOM 2536 C C . ASP A 1 318 ? -19.666 0.661 31.187 1.00 83.81 318 ASP A C 1
ATOM 2538 O O . ASP A 1 318 ? -18.874 0.957 32.087 1.00 83.81 318 ASP A O 1
ATOM 2542 N N . THR A 1 319 ? -19.714 1.341 30.039 1.00 81.81 319 THR A N 1
ATOM 2543 C CA . THR A 1 319 ? -18.855 2.496 29.715 1.00 81.81 319 THR A CA 1
ATOM 2544 C C . THR A 1 319 ? -19.333 3.827 30.314 1.00 81.81 3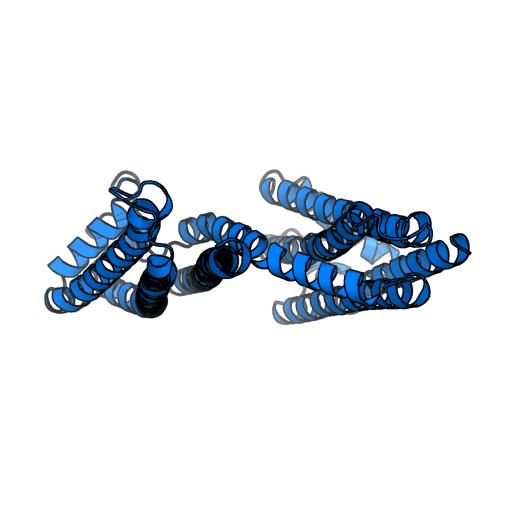19 THR A C 1
ATOM 2546 O O . THR A 1 319 ? -18.671 4.861 30.147 1.00 81.81 319 THR A O 1
ATOM 2549 N N . THR A 1 320 ? -20.458 3.852 31.044 1.00 81.19 320 THR A N 1
ATOM 2550 C CA . THR A 1 320 ? -21.022 5.100 31.593 1.00 81.19 320 THR A CA 1
ATOM 2551 C C . THR A 1 320 ? -20.058 5.768 32.579 1.00 81.19 320 THR A C 1
ATOM 2553 O O . THR A 1 320 ? -19.776 6.968 32.470 1.00 81.19 320 THR A O 1
ATOM 2556 N N . LYS A 1 321 ? -19.464 4.968 33.472 1.00 80.56 321 LYS A N 1
ATOM 2557 C CA . LYS A 1 321 ? -18.509 5.401 34.509 1.00 80.56 321 LYS A CA 1
ATOM 2558 C C . LYS A 1 321 ? -17.055 5.418 34.038 1.00 80.56 321 LYS A C 1
ATOM 2560 O O . LYS A 1 321 ? -16.211 6.043 34.678 1.00 80.56 321 LYS A O 1
ATOM 2565 N N . GLU A 1 322 ? -16.766 4.785 32.909 1.00 85.81 322 GLU A N 1
ATOM 2566 C CA . GLU A 1 322 ? -15.408 4.658 32.389 1.00 85.81 322 GLU A CA 1
ATOM 2567 C C . GLU A 1 322 ? -14.938 5.936 31.668 1.00 85.81 322 GLU A C 1
ATOM 2569 O O . GLU A 1 322 ? -15.749 6.733 31.178 1.00 85.81 322 GLU A O 1
ATOM 2574 N N . PRO A 1 323 ? -13.619 6.188 31.584 1.00 86.00 323 PRO A N 1
ATOM 2575 C CA . PRO A 1 323 ? -13.081 7.406 30.986 1.00 86.00 323 PRO A CA 1
ATOM 2576 C C . PRO A 1 323 ? -12.984 7.332 29.448 1.00 86.00 323 PRO A C 1
ATOM 2578 O O . PRO A 1 323 ? -12.323 8.167 28.828 1.00 86.00 323 PRO A O 1
ATOM 2581 N N . PHE A 1 324 ? -13.639 6.348 28.832 1.00 88.06 324 PHE A N 1
ATOM 2582 C CA . PHE A 1 324 ? -13.662 6.101 27.394 1.00 88.06 324 PHE A CA 1
ATOM 2583 C C . PHE A 1 324 ? -15.061 5.694 26.926 1.00 88.06 324 PHE A C 1
ATOM 2585 O O . PHE A 1 324 ? -15.939 5.396 27.734 1.00 88.06 324 PHE A O 1
ATOM 2592 N N . THR A 1 325 ? -15.254 5.704 25.614 1.00 88.38 325 THR A N 1
ATOM 2593 C CA . THR A 1 325 ? -16.434 5.173 24.931 1.00 88.38 325 THR A CA 1
ATOM 2594 C C . THR A 1 325 ? -15.994 4.202 23.841 1.00 88.38 325 THR A C 1
ATOM 2596 O O . THR A 1 325 ? -14.892 4.326 23.296 1.00 88.38 325 THR A O 1
ATOM 2599 N N . VAL A 1 326 ? -16.852 3.227 23.552 1.00 89.75 326 VAL A N 1
ATOM 2600 C CA . VAL A 1 326 ? -16.689 2.284 22.441 1.00 89.75 326 VAL A CA 1
ATOM 2601 C C . VAL A 1 326 ? -17.516 2.812 21.275 1.00 89.75 326 VAL A C 1
ATOM 2603 O O . VAL A 1 326 ? -18.668 3.191 21.465 1.00 89.75 326 VAL A O 1
ATOM 2606 N N . ASN A 1 327 ? -16.907 2.904 20.098 1.00 87.62 327 ASN A N 1
ATOM 2607 C CA . ASN A 1 327 ? -17.567 3.403 18.895 1.00 87.62 327 ASN A CA 1
ATOM 2608 C C . ASN A 1 327 ? -18.402 2.319 18.198 1.00 87.62 327 ASN A C 1
ATOM 2610 O O . ASN A 1 327 ? -18.171 1.121 18.381 1.00 87.62 327 ASN A O 1
ATOM 2614 N N . ASP A 1 328 ? -19.313 2.767 17.337 1.00 87.94 328 ASP A N 1
ATOM 2615 C CA . ASP A 1 328 ? -20.231 1.920 16.575 1.00 87.94 328 ASP A CA 1
ATOM 2616 C C . ASP A 1 328 ? -19.524 0.932 15.624 1.00 87.94 328 ASP A C 1
ATOM 2618 O O . ASP A 1 328 ? -18.370 1.168 15.226 1.00 87.94 328 ASP A O 1
ATOM 2622 N N . PRO A 1 329 ? -20.212 -0.157 15.217 1.00 87.50 329 PRO A N 1
ATOM 2623 C CA . PRO A 1 329 ? -19.649 -1.199 14.354 1.00 87.50 329 PRO A CA 1
ATOM 2624 C C . PRO A 1 329 ? -19.067 -0.667 13.043 1.00 87.50 329 PRO A C 1
ATOM 2626 O O . PRO A 1 329 ? -17.973 -1.072 12.657 1.00 87.50 329 PRO A O 1
ATOM 2629 N N . ASP A 1 330 ? -19.716 0.319 12.418 1.00 85.94 330 ASP A N 1
ATOM 2630 C CA . ASP A 1 330 ? -19.256 0.919 11.158 1.00 85.94 330 ASP A CA 1
ATOM 2631 C C . ASP A 1 330 ? -17.853 1.530 11.275 1.00 85.94 330 ASP A C 1
ATOM 2633 O O . ASP A 1 330 ? -17.034 1.457 10.352 1.00 85.94 330 ASP A O 1
ATOM 2637 N N . ARG A 1 331 ? -17.540 2.128 12.432 1.00 84.06 331 ARG A N 1
ATOM 2638 C CA . ARG A 1 331 ? -16.219 2.709 12.692 1.00 84.06 331 ARG A CA 1
ATOM 2639 C C . ARG A 1 331 ? -15.181 1.621 12.948 1.00 84.06 331 ARG A C 1
ATOM 2641 O O . ARG A 1 331 ? -14.039 1.752 12.506 1.00 84.06 331 ARG A O 1
ATOM 2648 N N . PHE A 1 332 ? -15.576 0.537 13.614 1.00 90.31 332 PHE A N 1
ATOM 2649 C CA . PHE A 1 332 ? -14.714 -0.625 13.807 1.00 90.31 332 PHE A CA 1
ATOM 2650 C C . PHE A 1 332 ? -14.410 -1.354 12.492 1.00 90.31 332 PHE A C 1
ATOM 2652 O O . PHE A 1 332 ? -13.267 -1.754 12.275 1.00 90.31 332 PHE A O 1
ATOM 2659 N N . ASP A 1 333 ? -15.369 -1.457 11.574 1.00 87.88 333 ASP A N 1
ATOM 2660 C CA . ASP A 1 333 ? -15.139 -2.046 10.253 1.00 87.88 333 ASP A CA 1
ATOM 2661 C C . ASP A 1 333 ? -14.127 -1.242 9.432 1.00 87.88 333 ASP A C 1
ATOM 2663 O O . ASP A 1 333 ? -13.221 -1.817 8.820 1.00 87.88 333 ASP A O 1
ATOM 2667 N N . GLN A 1 334 ? -14.201 0.091 9.491 1.00 86.06 334 GLN A N 1
ATOM 2668 C CA . GLN A 1 334 ? -13.199 0.967 8.879 1.00 86.06 334 GLN A CA 1
ATOM 2669 C C . GLN A 1 334 ? -11.819 0.778 9.521 1.00 86.06 334 GLN A C 1
ATOM 2671 O O . GLN A 1 334 ? -10.819 0.641 8.813 1.00 86.06 334 GLN A O 1
ATOM 2676 N N . PHE A 1 335 ? -11.748 0.700 10.854 1.00 89.88 335 PHE A N 1
ATOM 2677 C CA . PHE A 1 335 ? -10.504 0.389 11.561 1.00 89.88 335 PHE A CA 1
ATOM 2678 C C . PHE A 1 335 ? -9.915 -0.954 11.123 1.00 89.88 335 PHE A C 1
ATOM 2680 O O . PHE A 1 335 ? -8.731 -1.027 10.802 1.00 89.88 335 PHE A O 1
ATOM 2687 N N . ARG A 1 336 ? -10.736 -2.007 11.069 1.00 91.25 336 ARG A N 1
ATOM 2688 C CA . ARG A 1 336 ? -10.325 -3.361 10.684 1.00 91.25 336 ARG A CA 1
ATOM 2689 C C . ARG A 1 336 ? -9.802 -3.410 9.250 1.00 91.25 336 ARG A C 1
ATOM 2691 O O . ARG A 1 336 ? -8.783 -4.051 9.008 1.00 91.25 336 ARG A O 1
ATOM 2698 N N . TYR A 1 337 ? -10.449 -2.701 8.327 1.00 89.38 337 TYR A N 1
ATOM 2699 C CA . TYR A 1 337 ? -9.982 -2.564 6.947 1.00 89.38 337 TYR A CA 1
ATOM 2700 C C . TYR A 1 337 ? -8.571 -1.959 6.880 1.00 89.38 337 TYR A C 1
ATOM 2702 O O . TYR A 1 337 ? -7.668 -2.529 6.266 1.00 89.38 337 TYR A O 1
ATOM 2710 N N . HIS A 1 338 ? -8.345 -0.835 7.567 1.00 89.31 338 HIS A N 1
ATOM 2711 C CA . HIS A 1 338 ? -7.028 -0.192 7.605 1.00 89.31 338 HIS A CA 1
ATOM 2712 C C . HIS A 1 338 ? -5.980 -1.036 8.344 1.00 89.31 338 HIS A C 1
ATOM 2714 O O . HIS A 1 338 ? -4.813 -1.053 7.952 1.00 89.31 338 HIS A O 1
ATOM 2720 N N . LEU A 1 339 ? -6.394 -1.774 9.375 1.00 91.25 339 LEU A N 1
ATOM 2721 C CA . LEU A 1 339 ? -5.526 -2.655 10.153 1.00 91.25 339 LEU A CA 1
ATOM 2722 C C . LEU A 1 339 ? -5.040 -3.840 9.321 1.00 91.25 339 LEU A C 1
ATOM 2724 O O . LEU A 1 339 ? -3.853 -4.149 9.347 1.00 91.25 339 LEU A O 1
ATOM 2728 N N . TYR A 1 340 ? -5.928 -4.449 8.536 1.00 91.38 340 TYR A N 1
ATOM 2729 C CA . TYR A 1 340 ? -5.574 -5.513 7.600 1.00 91.38 340 TYR A CA 1
ATOM 2730 C C . TYR A 1 340 ? -4.511 -5.053 6.595 1.00 91.38 340 TYR A C 1
ATOM 2732 O O . TYR A 1 340 ? -3.487 -5.712 6.423 1.00 91.38 340 TYR A O 1
ATOM 2740 N N . HIS A 1 341 ? -4.709 -3.888 5.970 1.00 89.00 341 HIS A N 1
ATOM 2741 C CA . HIS A 1 341 ? -3.740 -3.358 5.009 1.00 89.00 341 HIS A CA 1
ATOM 2742 C C . HIS A 1 341 ? -2.413 -2.953 5.654 1.00 89.00 341 HIS A C 1
ATOM 2744 O O . HIS A 1 341 ? -1.367 -3.118 5.025 1.00 89.00 341 HIS A O 1
ATOM 2750 N N . TYR A 1 342 ? -2.436 -2.453 6.893 1.00 90.94 342 TYR A N 1
ATOM 2751 C CA . TYR A 1 342 ? -1.222 -2.181 7.660 1.00 90.94 342 TYR A CA 1
ATOM 2752 C C . TYR A 1 342 ? -0.416 -3.463 7.888 1.00 90.94 342 TYR A C 1
ATOM 2754 O O . TYR A 1 342 ? 0.762 -3.505 7.545 1.00 90.94 342 TYR A O 1
ATOM 2762 N N . HIS A 1 343 ? -1.072 -4.506 8.399 1.00 91.62 343 HIS A N 1
ATOM 2763 C CA . HIS A 1 343 ? -0.477 -5.813 8.671 1.00 91.62 343 HIS A CA 1
ATOM 2764 C C . HIS A 1 343 ? 0.114 -6.459 7.420 1.00 91.62 343 HIS A C 1
ATOM 2766 O O . HIS A 1 343 ? 1.302 -6.764 7.386 1.00 91.62 343 HIS A O 1
ATOM 2772 N N . LEU A 1 344 ? -0.673 -6.546 6.344 1.00 91.75 344 LEU A N 1
ATOM 2773 C CA . LEU A 1 344 ? -0.208 -7.077 5.063 1.00 91.75 344 LEU A CA 1
ATOM 2774 C C . LEU A 1 344 ? 1.040 -6.336 4.561 1.00 91.75 344 LEU A C 1
ATOM 2776 O O . LEU A 1 344 ? 2.013 -6.955 4.137 1.00 91.75 344 LEU A O 1
ATOM 2780 N N . SER A 1 345 ? 1.026 -5.005 4.630 1.00 91.19 345 SER A N 1
ATOM 2781 C CA . SER A 1 345 ? 2.138 -4.182 4.156 1.00 91.19 345 SER A CA 1
ATOM 2782 C C . SER A 1 345 ? 3.383 -4.333 5.037 1.00 91.19 345 SER A C 1
ATOM 2784 O O . SER A 1 345 ? 4.488 -4.482 4.521 1.00 91.19 345 SER A O 1
ATOM 2786 N N . ALA A 1 346 ? 3.219 -4.344 6.362 1.00 88.88 346 ALA A N 1
ATOM 2787 C CA . ALA A 1 346 ? 4.313 -4.567 7.303 1.00 88.88 346 ALA A CA 1
ATOM 2788 C C . ALA A 1 346 ? 4.927 -5.968 7.142 1.00 88.88 346 ALA A C 1
ATOM 2790 O O . ALA A 1 346 ? 6.149 -6.102 7.171 1.00 88.88 346 ALA A O 1
ATOM 2791 N N . ALA A 1 347 ? 4.101 -6.989 6.896 1.00 92.50 347 ALA A N 1
ATOM 2792 C CA . ALA A 1 347 ? 4.549 -8.349 6.623 1.00 92.50 347 ALA A CA 1
ATOM 2793 C C . ALA A 1 347 ? 5.377 -8.436 5.333 1.00 92.50 347 ALA A C 1
ATOM 2795 O O . ALA A 1 347 ? 6.431 -9.067 5.335 1.00 92.50 347 ALA A O 1
ATOM 2796 N N . ILE A 1 348 ? 4.958 -7.759 4.255 1.00 91.94 348 ILE A N 1
ATOM 2797 C CA . ILE A 1 348 ? 5.740 -7.683 3.009 1.00 91.94 348 ILE A CA 1
ATOM 2798 C C . ILE A 1 348 ? 7.110 -7.048 3.275 1.00 91.94 348 ILE A C 1
ATOM 2800 O O . ILE A 1 348 ? 8.123 -7.619 2.881 1.00 91.94 348 ILE A O 1
ATOM 2804 N N . VAL A 1 349 ? 7.159 -5.908 3.976 1.00 90.88 349 VAL A N 1
ATOM 2805 C CA . VAL A 1 349 ? 8.430 -5.252 4.338 1.00 90.88 349 VAL A CA 1
ATOM 2806 C C . VAL A 1 349 ? 9.319 -6.196 5.148 1.00 90.88 349 VAL A C 1
ATOM 2808 O O . VAL A 1 349 ? 10.494 -6.354 4.826 1.00 90.88 349 VAL A O 1
ATOM 2811 N N . TRP A 1 350 ? 8.755 -6.850 6.166 1.00 92.50 350 TRP A N 1
ATOM 2812 C CA . TRP A 1 350 ? 9.482 -7.784 7.021 1.00 92.50 350 TRP A CA 1
ATOM 2813 C C . TRP A 1 350 ? 10.082 -8.944 6.222 1.00 92.50 350 TRP A C 1
ATOM 2815 O O . TRP A 1 350 ? 11.275 -9.212 6.334 1.00 92.50 350 TRP A O 1
ATOM 2825 N N . LEU A 1 351 ? 9.288 -9.595 5.368 1.00 93.19 351 LEU A N 1
ATOM 2826 C CA . LEU A 1 351 ? 9.758 -10.698 4.527 1.00 93.19 351 LEU A CA 1
ATOM 2827 C C . LEU A 1 351 ? 10.870 -10.253 3.575 1.00 93.19 351 LEU A C 1
ATOM 2829 O O . LEU A 1 351 ? 11.877 -10.944 3.457 1.00 93.19 351 LEU A O 1
ATOM 2833 N N . PHE A 1 352 ? 10.724 -9.091 2.936 1.00 91.00 352 PHE A N 1
ATOM 2834 C CA . PHE A 1 352 ? 11.736 -8.571 2.017 1.00 91.00 352 PHE A CA 1
ATOM 2835 C C . PHE A 1 352 ? 13.066 -8.259 2.703 1.00 91.00 352 PHE A C 1
ATOM 2837 O O . PHE A 1 352 ? 14.113 -8.535 2.123 1.00 91.00 352 PHE A O 1
ATOM 2844 N N . ILE A 1 353 ? 13.043 -7.735 3.934 1.00 88.88 353 ILE A N 1
ATOM 2845 C CA . ILE A 1 353 ? 14.263 -7.526 4.728 1.00 88.88 353 ILE A CA 1
ATOM 2846 C C . ILE A 1 353 ? 14.993 -8.859 4.928 1.00 88.88 353 ILE A C 1
ATOM 2848 O O . ILE A 1 353 ? 16.187 -8.951 4.659 1.00 88.88 353 ILE A O 1
ATOM 2852 N N . TRP A 1 354 ? 14.280 -9.911 5.336 1.00 91.38 354 TRP A N 1
ATOM 2853 C CA . TRP A 1 354 ? 14.891 -11.220 5.579 1.00 91.38 354 TRP A CA 1
ATOM 2854 C C . TRP A 1 354 ? 15.355 -11.922 4.303 1.00 91.38 354 TRP A C 1
ATOM 2856 O O . TRP A 1 354 ? 16.432 -12.512 4.298 1.00 91.38 354 TRP A O 1
ATOM 2866 N N . VAL A 1 355 ? 14.607 -11.805 3.203 1.00 88.94 355 VAL A N 1
ATOM 2867 C CA . VAL A 1 355 ? 15.046 -12.291 1.885 1.00 88.94 355 VAL A CA 1
ATOM 2868 C C . VAL A 1 355 ? 16.311 -11.563 1.433 1.00 88.94 355 VAL A C 1
ATOM 2870 O O . VAL A 1 355 ? 17.227 -12.210 0.938 1.00 88.94 355 VAL A O 1
ATOM 2873 N N . ALA A 1 356 ? 16.402 -10.246 1.638 1.00 85.00 356 ALA A N 1
ATOM 2874 C CA . ALA A 1 356 ? 17.601 -9.480 1.308 1.00 85.00 356 ALA A CA 1
ATOM 2875 C C . ALA A 1 356 ? 18.808 -9.899 2.161 1.00 85.00 356 ALA A C 1
ATOM 2877 O O . ALA A 1 356 ? 19.904 -10.025 1.626 1.00 85.00 356 ALA A O 1
ATOM 2878 N N . ILE A 1 357 ? 18.610 -10.171 3.456 1.00 84.62 357 ILE A N 1
ATOM 2879 C CA . ILE A 1 357 ? 19.666 -10.669 4.353 1.00 84.62 357 ILE A CA 1
ATOM 2880 C C . ILE A 1 357 ? 20.156 -12.056 3.906 1.00 84.62 357 ILE A C 1
ATOM 2882 O O . ILE A 1 357 ? 21.359 -12.265 3.777 1.00 84.62 357 ILE A O 1
ATOM 2886 N N . ILE A 1 358 ? 19.241 -12.989 3.619 1.00 86.50 358 ILE A N 1
ATOM 2887 C CA . ILE A 1 358 ? 19.592 -14.332 3.125 1.00 86.50 358 ILE A CA 1
ATOM 2888 C C . ILE A 1 358 ? 20.275 -14.250 1.755 1.00 86.50 358 ILE A C 1
ATOM 2890 O O . ILE A 1 358 ? 21.272 -14.925 1.516 1.00 86.50 358 ILE A O 1
ATOM 2894 N N . GLY A 1 359 ? 19.764 -13.414 0.850 1.00 79.50 359 GLY A N 1
ATOM 2895 C CA . GLY A 1 359 ? 20.381 -13.188 -0.454 1.00 79.50 359 GLY A CA 1
ATOM 2896 C C . GLY A 1 359 ? 21.795 -12.632 -0.311 1.00 79.50 359 GLY A C 1
ATOM 2897 O O . GLY A 1 359 ? 22.720 -13.150 -0.926 1.00 79.50 359 GLY A O 1
ATOM 2898 N N . ALA A 1 360 ? 21.990 -11.633 0.552 1.00 78.75 360 ALA A N 1
ATOM 2899 C CA . ALA A 1 360 ? 23.308 -11.071 0.810 1.00 78.75 360 ALA A CA 1
ATOM 2900 C C . ALA A 1 360 ? 24.290 -12.120 1.354 1.00 78.75 360 ALA A C 1
ATOM 2902 O O . ALA A 1 360 ? 25.438 -12.135 0.923 1.00 78.75 360 ALA A O 1
ATOM 2903 N N . TYR A 1 361 ? 23.829 -13.023 2.227 1.00 81.31 361 TYR A N 1
ATOM 2904 C CA . TYR A 1 361 ? 24.618 -14.175 2.664 1.00 81.31 361 TYR A CA 1
ATOM 2905 C C . TYR A 1 361 ? 25.075 -15.027 1.473 1.00 81.31 361 TYR A C 1
ATOM 2907 O O . TYR A 1 361 ? 26.268 -15.198 1.302 1.00 81.31 361 TYR A O 1
ATOM 2915 N N . TYR A 1 362 ? 24.169 -15.475 0.599 1.00 76.19 362 TYR A N 1
ATOM 2916 C CA . TYR A 1 362 ? 24.531 -16.354 -0.525 1.00 76.19 362 TYR A CA 1
ATOM 2917 C C . TYR A 1 362 ? 25.439 -15.721 -1.589 1.00 76.19 362 TYR A C 1
ATOM 2919 O O . TYR A 1 362 ? 26.137 -16.447 -2.294 1.00 76.19 362 TYR A O 1
ATOM 2927 N N . TYR A 1 363 ? 25.368 -14.401 -1.783 1.00 68.06 363 TYR A N 1
ATOM 2928 C CA . TYR A 1 363 ? 26.094 -13.720 -2.862 1.00 68.06 363 TYR A CA 1
ATOM 2929 C C . TYR A 1 363 ? 27.414 -13.080 -2.424 1.00 68.06 363 TYR A C 1
ATOM 2931 O O . TYR A 1 363 ? 28.284 -12.880 -3.272 1.00 68.06 363 TYR A O 1
ATOM 2939 N N . TYR A 1 364 ? 27.563 -12.727 -1.145 1.00 64.62 364 TYR A N 1
ATOM 2940 C CA . TYR A 1 364 ? 28.734 -11.994 -0.650 1.00 64.62 364 TYR A CA 1
ATOM 2941 C C . TYR A 1 364 ? 29.562 -12.756 0.390 1.00 64.62 364 TYR A C 1
ATOM 2943 O O . TYR A 1 364 ? 30.633 -12.265 0.754 1.00 64.62 364 TYR A O 1
ATOM 2951 N N . ILE A 1 365 ? 29.093 -13.914 0.868 1.00 58.84 365 ILE A N 1
ATOM 2952 C CA . ILE A 1 365 ? 29.765 -14.760 1.865 1.00 58.84 365 ILE A CA 1
ATOM 2953 C C . ILE A 1 365 ? 29.837 -16.188 1.331 1.00 58.84 365 ILE A C 1
ATOM 2955 O O . ILE A 1 365 ? 30.944 -16.767 1.402 1.00 58.84 365 ILE A O 1
#

Sequence (365 aa):
MSTIISLVCFALFIGLFGSQLFLLWRHPYLAPKNEKPSLKDWWQVQHHARLALTTDKQARRLNGLFVLSQTGLWLGITSLILSFYLVEDKLNLLLVPTAAVHWATIGLVVGLALMFVYPLIWPTQSYRYWADHQHQAKTFTVADGNGFQRYRRHQLWAMVGGDGLLATIWLTRVWATSTEPLVVIENLLLVLITAMPIIALITALSQLPYLQHYHYLTAKPGKVNFGQLNYRATLALVKQQPTLKAKVLTAHISRLIAYVLGIFAIGMLYFDIVAPTFTADPTAVFPAAIIALVALCILETVGAIWPPKVYDYFHLLDTTKEPFTVNDPDRFDQFRYHLYHYHLSAAIVWLFIWVAIIGAYYYYI

pLDDT: mean 80.94, std 10.06, range [43.75, 95.75]

Foldseek 3Di:
DVVVVVVVVVVLVVVLVVLLLVLCVPQNQKFFPDPDDDSVLSVVRVVVLVVCQCPDPVNVVLVVLQVQLVVLLVLLVVLLVQLVVLLVPPQLDDDDPVVSLLSSLLSLVSSLVSNVSNLVGNLVVSLVVCVVVVVVPPGIDGDDPVSSVVSSVSSVVSSVVSSVVSVVVSLVSLVVRHPCSPVSVVSNVVSVLVVLLVVLVVLLVVLVVLLVVLPQKDFAPPQDDPPCRVVLLVVQLCVVPVVCVVVSVVLVVLLVQLVVLLVVLVVQCCDQAVPDPPHRDLVSLVVSLVSNVVSLVSCLVSLLPPLVVSLVSSVVGPCPPPRMDGDDPVSSVSSNVSSVSSSVSVSSNSNSVSVVSVVCSVPPD

Mean predicted aligned error: 11.37 Å

Organism: NCBI:txid1296538

Nearest PDB structures (foldseek):
  3lf9-assembly1_A  TM=5.813E-01  e=6.437E+00  synthetic construct
  7sqc-assembly1_W1  TM=1.438E-01  e=7.385E+00  Chlamydomonas reinhardtii

Secondary structure (DSSP, 8-state):
-HHHHHHHHHHHHHHHHHHHHHHHHHS-SEEESSSS--HHHHHHHHHHHHHHHHH-STTHHHHHHHHHHHHHHHHHHHHHHHHHHHHHHTSSSSS--HHHHHHHHHHHHHHHHHHTHHHHHHHHHHHHHHHHTGGG-SSEEEPPHHHHHHHHHHHHHHHHHHHHHHHHHHHHHHHHH-S-HHHHHHHHHHHHHHHHHHHHHHHHHHHHHHHHHT-SEEEPTTT--TTTHHHHHHHHHHHH-GGGHHHHHHHHHHHHHHHHHHHHHHHHHIIIIIS-SSS--GGGHHHHHHHHHHHHHHHHHHHHHHHHHHHHHHTTS--SSSSEEEPPHHHHHHHHHHHHHHHHHHHHHHHHHHHHHHHHHHHH-

Solvent-accessible surface area (backbone atoms only — not comparable to full-atom values): 19334 Å² total; per-residue (Å²): 115,70,66,61,50,55,48,49,55,47,52,46,48,49,49,48,52,47,49,55,54,48,42,58,67,77,46,43,52,67,37,57,74,54,96,78,68,48,75,65,49,51,53,47,48,55,49,51,54,48,48,54,45,47,68,33,77,93,37,48,68,54,29,55,50,45,51,52,21,51,51,32,30,53,52,8,53,51,28,35,55,50,12,55,47,35,55,62,72,50,43,67,59,63,91,77,57,61,64,53,54,49,51,21,42,49,20,39,55,52,9,52,57,24,50,45,38,29,76,66,50,45,60,57,56,55,48,52,54,46,66,78,41,48,91,74,45,82,72,43,43,71,48,53,76,68,52,37,52,54,32,52,52,50,55,50,50,53,48,51,53,44,45,51,49,53,51,49,52,52,49,53,45,39,60,73,54,36,92,57,40,65,62,54,50,52,48,40,52,50,51,52,60,63,42,49,39,54,54,21,46,53,51,24,60,63,26,52,65,49,41,63,73,29,41,44,63,43,66,41,88,96,62,58,59,90,85,47,53,67,57,51,52,50,51,49,45,38,69,79,39,58,87,49,38,62,63,56,49,50,55,51,51,50,44,49,52,18,52,52,35,38,51,48,20,53,44,47,50,39,46,27,55,77,57,38,92,80,64,67,42,74,74,54,54,57,64,22,47,52,38,34,49,52,15,48,54,46,40,52,54,49,61,67,58,43,58,63,56,50,53,58,55,56,72,75,52,82,45,86,86,47,56,38,45,77,57,58,68,74,42,37,52,54,22,49,54,38,48,53,51,25,50,56,18,48,50,48,31,52,51,48,54,48,51,50,53,52,48,48,45,77,76,76,107